Protein AF-A0A9E2CFW4-F1 (afdb_monomer_lite)

Secondary structure (DSSP, 8-state):
--HHHHHHHHHHHHHHHHHHHHHHHH--S-----HHHHHHHHHHTSHHHHHHTHHHHHHHHHHHHHHHHHHHHHHHHTT---S-HHHHHHHHHHHHHHHHHHHHHHHHHTT--SHHHHHHHHHHHHHHTHHHHHHHHHHHHHHHHH----HHHHHHHHHHHHHHHHHHHHHHHS----HHIIIIIIHHHHHHHHTTS----TT-GGGGS-THHHHHHHHHHHHHT-----

Sequence (230 aa):
MQVNKIIAIAIGLLLSAIFFGVFIHYHRTPINLSLFYLQEVCRYWSWGFITHNIQTFFLLLILLLSSAGIGCKLLKLFQINLDSPCDEFIFSIGLGLGFFSLATLLIGFMDMLSLFVFYPLIICSFLCSYAEIKYFLSSLFMAIKKTRLTTLGIIYGGCLSAIILMSIILAIGGPTILFDSLVYHLAIPDIYIKNHGIVNIPHLVFANYPLNTEMLFVLAMILGGIHLPN

pLDDT: mean 81.75, std 16.17, range [44.59, 98.31]

Foldseek 3Di:
DVVVLVVVVVVVVVVVVVVVVVVVVVCVPDPPPPVVVVVLVVVLVDPVVCVVCVLVVVVVVLLQLLQLLVLLVVCVVVVPDDPDLVVSSVSSSVNSLLVLLVVLQVQQAVLQLAPVVLVCVSVVSCVVRVVSSVVSVVVVVVCVVPDDQDPSNCVVVVVVVVVVVVVVSCVSRPDPPDPCCPQPLQVQLQVSNVSSHHDDDPVRPCSVPDCSSSSSSNSSCNSVVNHDDD

Radius of gyration: 20.43 Å; chains: 1; bounding box: 49×41×54 Å

Structure (mmCIF, N/CA/C/O backbone):
data_AF-A0A9E2CFW4-F1
#
_entry.id   AF-A0A9E2CFW4-F1
#
loop_
_atom_site.group_PDB
_atom_site.id
_atom_site.type_symbol
_atom_site.label_atom_id
_atom_site.label_alt_id
_atom_site.label_comp_id
_atom_site.label_asym_id
_atom_site.label_entity_id
_atom_site.label_seq_id
_atom_site.pdbx_PDB_ins_code
_atom_site.Cartn_x
_atom_site.Cartn_y
_atom_site.Cartn_z
_atom_site.occupancy
_atom_site.B_iso_or_equiv
_atom_site.auth_seq_id
_atom_site.auth_comp_id
_atom_site.auth_asym_id
_atom_site.auth_atom_id
_atom_site.pdbx_PDB_model_num
ATOM 1 N N . MET A 1 1 ? -20.212 -16.305 30.333 1.00 50.16 1 MET A N 1
ATOM 2 C CA . MET A 1 1 ? -19.355 -15.166 29.908 1.00 50.16 1 MET A CA 1
ATOM 3 C C . MET A 1 1 ? -17.848 -15.356 30.143 1.00 50.16 1 MET A C 1
ATOM 5 O O . MET A 1 1 ? -17.083 -14.751 29.405 1.00 50.16 1 MET A O 1
ATOM 9 N N . GLN A 1 2 ? -17.385 -16.143 31.129 1.00 48.00 2 GLN A N 1
ATOM 10 C CA . GLN A 1 2 ? -15.944 -16.412 31.340 1.00 48.00 2 GLN A CA 1
ATOM 11 C C . GLN A 1 2 ? -15.355 -17.458 30.373 1.00 48.00 2 GLN A C 1
ATOM 13 O O . GLN A 1 2 ? -14.230 -17.292 29.918 1.00 48.00 2 GLN A O 1
ATOM 18 N N . VAL A 1 3 ? -16.129 -18.481 29.994 1.00 46.66 3 VAL A N 1
ATOM 19 C CA . VAL A 1 3 ? -15.672 -19.575 29.112 1.00 46.66 3 VAL A CA 1
ATOM 20 C C . VAL A 1 3 ? -15.283 -19.069 27.715 1.00 46.66 3 VAL A C 1
ATOM 22 O O . VAL A 1 3 ? -14.194 -19.366 27.238 1.00 46.66 3 VAL A O 1
ATOM 25 N N . ASN A 1 4 ? -16.087 -18.184 27.113 1.00 51.19 4 ASN A N 1
ATOM 26 C CA . ASN A 1 4 ? -15.776 -17.589 25.802 1.00 51.19 4 ASN A CA 1
ATOM 27 C C . ASN A 1 4 ? -14.492 -16.740 25.818 1.00 51.19 4 ASN A C 1
ATOM 29 O O . ASN A 1 4 ? -13.826 -16.618 24.796 1.00 51.19 4 ASN A O 1
ATOM 33 N N . LYS A 1 5 ? -14.119 -16.174 26.976 1.00 45.09 5 LYS A N 1
ATOM 34 C CA . LYS A 1 5 ? -12.886 -15.387 27.126 1.00 45.09 5 LYS A CA 1
ATOM 35 C C . LYS A 1 5 ? -11.657 -16.289 27.147 1.00 45.09 5 LYS A C 1
ATOM 37 O O . LYS A 1 5 ? -10.686 -15.992 26.471 1.00 45.09 5 LYS A O 1
ATOM 42 N N . ILE A 1 6 ? -11.714 -17.405 27.871 1.00 56.94 6 ILE A N 1
ATOM 43 C CA . ILE A 1 6 ? -10.610 -18.375 27.932 1.00 56.94 6 ILE A CA 1
ATOM 44 C C . ILE A 1 6 ? -10.379 -19.004 26.554 1.00 56.94 6 ILE A C 1
ATOM 46 O O . ILE A 1 6 ? -9.239 -19.108 26.112 1.00 56.94 6 ILE A O 1
ATOM 50 N N . ILE A 1 7 ? -11.460 -19.337 25.843 1.00 55.59 7 ILE A N 1
ATOM 51 C CA . ILE A 1 7 ? -11.392 -19.889 24.485 1.00 55.59 7 ILE A CA 1
ATOM 52 C C . ILE A 1 7 ? -10.751 -18.885 23.520 1.00 55.59 7 ILE A C 1
ATOM 54 O O . ILE A 1 7 ? -9.851 -19.250 22.772 1.00 55.59 7 ILE A O 1
ATOM 58 N N . ALA A 1 8 ? -11.132 -17.606 23.576 1.00 47.16 8 ALA A N 1
ATOM 59 C CA . ALA A 1 8 ? -10.519 -16.580 22.736 1.00 47.16 8 ALA A CA 1
ATOM 60 C C . ALA A 1 8 ? -9.025 -16.358 23.052 1.00 47.16 8 ALA A C 1
ATOM 62 O O . ALA A 1 8 ? -8.238 -16.108 22.140 1.00 47.16 8 ALA A O 1
ATOM 63 N N . ILE A 1 9 ? -8.604 -16.446 24.325 1.00 51.97 9 ILE A N 1
ATOM 64 C CA . ILE A 1 9 ? -7.183 -16.325 24.724 1.00 51.97 9 ILE A CA 1
ATOM 65 C C . ILE A 1 9 ? -6.402 -17.512 24.169 1.00 51.97 9 ILE A C 1
ATOM 67 O O . ILE A 1 9 ? -5.348 -17.327 23.565 1.00 51.97 9 ILE A O 1
ATOM 71 N N . ALA A 1 10 ? -6.950 -18.715 24.330 1.00 57.28 10 ALA A N 1
ATOM 72 C CA . ALA A 1 10 ? -6.350 -19.932 23.815 1.00 57.28 10 ALA A CA 1
ATOM 73 C C . ALA A 1 10 ? -6.207 -19.883 22.287 1.00 57.28 10 ALA A C 1
ATOM 75 O O . ALA A 1 10 ? -5.143 -20.216 21.783 1.00 57.28 10 ALA A O 1
ATOM 76 N N . ILE A 1 11 ? -7.219 -19.395 21.558 1.00 61.03 11 ILE A N 1
ATOM 77 C CA . ILE A 1 11 ? -7.164 -19.246 20.095 1.00 61.03 11 ILE A CA 1
ATOM 78 C C . ILE A 1 11 ? -6.108 -18.214 19.682 1.00 61.03 11 ILE A C 1
ATOM 80 O O . ILE A 1 11 ? -5.320 -18.490 18.785 1.00 61.03 11 ILE A O 1
ATOM 84 N N . GLY A 1 12 ? -6.041 -17.052 20.340 1.00 48.19 12 GLY A N 1
ATOM 85 C CA . GLY A 1 12 ? -5.034 -16.031 20.025 1.00 48.19 12 GLY A CA 1
ATOM 86 C C . GLY A 1 12 ? -3.602 -16.517 20.269 1.00 48.19 12 GLY A C 1
ATOM 87 O O . GLY A 1 12 ? -2.734 -16.347 19.413 1.00 48.19 12 GLY A O 1
ATOM 88 N N . LEU A 1 13 ? -3.370 -17.192 21.399 1.00 54.91 13 LEU A N 1
ATOM 89 C CA . LEU A 1 13 ? -2.077 -17.805 21.709 1.00 54.91 13 LEU A CA 1
ATOM 90 C C . LEU A 1 13 ? -1.740 -18.928 20.725 1.00 54.91 13 LEU A C 1
ATOM 92 O O . LEU A 1 13 ? -0.618 -18.968 20.228 1.00 54.91 13 LEU A O 1
ATOM 96 N N . LEU A 1 14 ? -2.709 -19.776 20.378 1.00 58.09 14 LEU A N 1
ATOM 97 C CA . LEU A 1 14 ? -2.544 -20.840 19.390 1.00 58.09 14 LEU A CA 1
ATOM 98 C C . LEU A 1 14 ? -2.182 -20.269 18.014 1.00 58.09 14 LEU A C 1
ATOM 100 O O . LEU A 1 14 ? -1.226 -20.734 17.408 1.00 58.09 14 LEU A O 1
ATOM 104 N N . LEU A 1 15 ? -2.880 -19.235 17.539 1.00 52.47 15 LEU A N 1
ATOM 105 C CA . LEU A 1 15 ? -2.591 -18.592 16.254 1.00 52.47 15 LEU A CA 1
ATOM 106 C C . LEU A 1 15 ? -1.211 -17.927 16.250 1.00 52.47 15 LEU A C 1
ATOM 108 O O . LEU A 1 15 ? -0.483 -18.049 15.268 1.00 52.47 15 LEU A O 1
ATOM 112 N N . SER A 1 16 ? -0.813 -17.289 17.355 1.00 51.31 16 SER A N 1
ATOM 113 C CA . SER A 1 16 ? 0.530 -16.712 17.492 1.00 51.31 16 SER A CA 1
ATOM 114 C C . SER A 1 16 ? 1.629 -17.781 17.539 1.00 51.31 16 SER A C 1
ATOM 116 O O . SER A 1 16 ? 2.666 -17.623 16.900 1.00 51.31 16 SER A O 1
ATOM 118 N N . ALA A 1 17 ? 1.381 -18.908 18.214 1.00 56.88 17 ALA A N 1
ATOM 119 C CA . ALA A 1 17 ? 2.288 -20.048 18.267 1.00 56.88 17 ALA A CA 1
ATOM 120 C C . ALA A 1 17 ? 2.374 -20.778 16.919 1.00 56.88 17 ALA A C 1
ATOM 122 O O . ALA A 1 17 ? 3.454 -21.220 16.544 1.00 56.88 17 ALA A O 1
ATOM 123 N N . ILE A 1 18 ? 1.271 -20.864 16.167 1.00 57.75 18 ILE A N 1
ATOM 124 C CA . ILE A 1 18 ? 1.250 -21.389 14.797 1.00 57.75 18 ILE A CA 1
ATOM 125 C C . ILE A 1 18 ? 2.033 -20.457 13.878 1.00 57.75 18 ILE A C 1
ATOM 127 O O . ILE A 1 18 ? 2.889 -20.933 13.146 1.00 57.75 18 ILE A O 1
ATOM 131 N N . PHE A 1 19 ? 1.809 -19.143 13.942 1.00 57.16 19 PHE A N 1
ATOM 132 C CA . PHE A 1 19 ? 2.568 -18.173 13.152 1.00 57.16 19 PHE A CA 1
ATOM 133 C C . PHE A 1 19 ? 4.072 -18.270 13.445 1.00 57.16 19 PHE A C 1
ATOM 135 O O . PHE A 1 19 ? 4.880 -18.364 12.523 1.00 57.16 19 PHE A O 1
ATOM 142 N N . PHE A 1 20 ? 4.447 -18.345 14.724 1.00 54.53 20 PHE A N 1
ATOM 143 C CA . PHE A 1 20 ? 5.837 -18.514 15.147 1.00 54.53 20 PHE A CA 1
ATOM 144 C C . PHE A 1 20 ? 6.408 -19.884 14.747 1.00 54.53 20 PHE A C 1
ATOM 146 O O . PHE A 1 20 ? 7.540 -19.977 14.285 1.00 54.53 20 PHE A O 1
ATOM 153 N N . GLY A 1 21 ? 5.620 -20.954 14.849 1.00 59.09 21 GLY A N 1
ATOM 154 C CA . GLY A 1 21 ? 6.001 -22.301 14.428 1.00 59.09 21 GLY A CA 1
ATOM 155 C C . GLY A 1 21 ? 6.176 -22.425 12.914 1.00 59.09 21 GLY A C 1
ATOM 156 O O . GLY A 1 21 ? 7.118 -23.068 12.466 1.00 59.09 21 GLY A O 1
ATOM 157 N N . VAL A 1 22 ? 5.326 -21.768 12.123 1.00 55.09 22 VAL A N 1
ATOM 158 C CA . VAL A 1 22 ? 5.440 -21.674 10.659 1.00 55.09 22 VAL A CA 1
ATOM 159 C C . VAL A 1 22 ? 6.657 -20.834 10.276 1.00 55.09 22 VAL A C 1
ATOM 161 O O . VAL A 1 22 ? 7.414 -21.247 9.401 1.00 55.09 22 VAL A O 1
ATOM 164 N N . PHE A 1 23 ? 6.903 -19.721 10.974 1.00 56.91 23 PHE A N 1
ATOM 165 C CA . PHE A 1 23 ? 8.115 -18.915 10.815 1.00 56.91 23 PHE A CA 1
ATOM 166 C C . PHE A 1 23 ? 9.380 -19.761 11.039 1.00 56.91 23 PHE A C 1
ATOM 168 O O . PHE A 1 23 ? 10.259 -19.781 10.177 1.00 56.91 23 PHE A O 1
ATOM 175 N N . ILE A 1 24 ? 9.426 -20.538 12.129 1.00 56.84 24 ILE A N 1
ATOM 176 C CA . ILE A 1 24 ? 10.518 -21.478 12.434 1.00 56.84 24 ILE A CA 1
ATOM 177 C C . ILE A 1 24 ? 10.611 -22.599 11.389 1.00 56.84 24 ILE A C 1
ATOM 179 O O . ILE A 1 24 ? 11.705 -22.947 10.957 1.00 56.84 24 ILE A O 1
ATOM 183 N N . HIS A 1 25 ? 9.483 -23.173 10.966 1.00 54.62 25 HIS A N 1
ATOM 184 C CA . HIS A 1 25 ? 9.454 -24.288 10.019 1.00 54.62 25 HIS A CA 1
ATOM 185 C C . HIS A 1 25 ? 9.949 -23.890 8.625 1.00 54.62 25 HIS A C 1
ATOM 187 O O . HIS A 1 25 ? 10.667 -24.662 7.990 1.00 54.62 25 HIS A O 1
ATOM 193 N N . TYR A 1 26 ? 9.583 -22.696 8.149 1.00 51.22 26 TYR A N 1
ATOM 194 C CA . TYR A 1 26 ? 10.078 -22.157 6.880 1.00 51.22 26 TYR A CA 1
ATOM 195 C C . TYR A 1 26 ? 11.546 -21.738 6.972 1.00 51.22 26 TYR A C 1
ATOM 197 O O . TYR A 1 26 ? 12.296 -21.911 6.013 1.00 51.22 26 TYR A O 1
ATOM 205 N N . HIS A 1 27 ? 11.994 -21.288 8.144 1.00 54.25 27 HIS A N 1
ATOM 206 C CA . HIS A 1 27 ? 13.404 -21.060 8.435 1.00 54.25 27 HIS A CA 1
ATOM 207 C C . HIS A 1 27 ? 14.090 -22.370 8.846 1.00 54.25 27 HIS A C 1
ATOM 209 O O . HIS A 1 27 ? 14.666 -22.436 9.922 1.00 54.25 27 HIS A O 1
ATOM 215 N N . ARG A 1 28 ? 14.109 -23.404 7.981 1.00 49.56 28 ARG A N 1
ATOM 216 C CA . ARG A 1 28 ? 14.890 -24.659 8.172 1.00 49.56 28 ARG A CA 1
ATOM 217 C C . ARG A 1 28 ? 16.406 -24.457 8.359 1.00 49.56 28 ARG A C 1
ATOM 219 O O . ARG A 1 28 ? 17.160 -25.424 8.430 1.00 49.56 28 ARG A O 1
ATOM 226 N N . THR A 1 29 ? 16.883 -23.224 8.441 1.00 48.06 29 THR A N 1
ATOM 227 C CA . THR A 1 29 ? 18.115 -22.914 9.157 1.00 48.06 29 THR A CA 1
ATOM 228 C C . THR A 1 29 ? 17.950 -23.352 10.614 1.00 48.06 29 THR A C 1
ATOM 230 O O . THR A 1 29 ? 16.963 -22.958 11.233 1.00 48.06 29 THR A O 1
ATOM 233 N N . PRO A 1 30 ? 18.874 -24.116 11.228 1.00 44.59 30 PRO A N 1
ATOM 234 C CA . PRO A 1 30 ? 18.872 -24.183 12.685 1.00 44.59 30 PRO A CA 1
ATOM 235 C C . PRO A 1 30 ? 18.798 -22.738 13.176 1.00 44.59 30 PRO A C 1
ATOM 237 O O . PRO A 1 30 ? 19.520 -21.893 12.636 1.00 44.59 30 PRO A O 1
ATOM 240 N N . ILE A 1 31 ? 17.891 -22.433 14.112 1.00 48.56 31 ILE A N 1
ATOM 241 C CA . ILE A 1 31 ? 17.906 -21.147 14.807 1.00 48.56 31 ILE A CA 1
ATOM 242 C C . ILE A 1 31 ? 19.226 -21.143 15.565 1.00 48.56 31 ILE A C 1
ATOM 244 O O . ILE A 1 31 ? 19.320 -21.507 16.735 1.00 48.56 31 ILE A O 1
ATOM 248 N N . ASN A 1 32 ? 20.287 -20.796 14.857 1.00 44.88 32 ASN A N 1
ATOM 249 C CA . ASN A 1 32 ? 21.516 -20.391 15.448 1.00 44.88 32 ASN A CA 1
ATOM 250 C C . ASN A 1 32 ? 21.117 -19.032 16.007 1.00 44.88 32 ASN A C 1
ATOM 252 O O . ASN A 1 32 ? 21.157 -18.022 15.307 1.00 44.88 32 ASN A O 1
ATOM 256 N N . LEU A 1 33 ? 20.687 -19.024 17.272 1.00 51.22 33 LEU A N 1
ATOM 257 C CA . LEU A 1 33 ? 20.705 -17.862 18.165 1.00 51.22 33 LEU A CA 1
ATOM 258 C C . LEU A 1 33 ? 22.163 -17.408 18.362 1.00 51.22 33 LEU A C 1
ATOM 260 O O . LEU A 1 33 ? 22.618 -17.114 19.463 1.00 51.22 33 LEU A O 1
ATOM 264 N N . SER A 1 34 ? 22.939 -17.411 17.282 1.00 56.38 34 SER A N 1
ATOM 265 C CA . SER A 1 34 ? 24.256 -16.852 17.226 1.00 56.38 34 SER A CA 1
ATOM 266 C C . SER A 1 34 ? 24.096 -15.364 17.496 1.00 56.38 34 SER A C 1
ATOM 268 O O . SER A 1 34 ? 23.108 -14.727 17.115 1.00 56.38 34 SER A O 1
ATOM 270 N N . LEU A 1 35 ? 25.102 -14.799 18.154 1.00 55.47 35 LEU A N 1
ATOM 271 C CA . LEU A 1 35 ? 25.222 -13.358 18.356 1.00 55.47 35 LEU A CA 1
ATOM 272 C C . LEU A 1 35 ? 24.970 -12.566 17.064 1.00 55.47 35 LEU A C 1
ATOM 274 O O . LEU A 1 35 ? 24.438 -11.468 17.132 1.00 55.47 35 LEU A O 1
ATOM 278 N N . PHE A 1 36 ? 25.272 -13.153 15.903 1.00 53.41 36 PHE A N 1
ATOM 279 C CA . PHE A 1 36 ? 25.004 -12.587 14.587 1.00 53.41 36 PHE A CA 1
ATOM 280 C C . PHE A 1 36 ? 23.508 -12.346 14.317 1.00 53.41 36 PHE A C 1
ATOM 282 O O . PHE A 1 36 ? 23.135 -11.240 13.949 1.00 53.41 36 PHE A O 1
ATOM 289 N N . TYR A 1 37 ? 22.625 -13.323 14.558 1.00 57.62 37 TYR A N 1
ATOM 290 C CA . TYR A 1 37 ? 21.186 -13.135 14.316 1.00 57.62 37 TYR A CA 1
ATOM 291 C C . TYR A 1 37 ? 20.580 -12.112 15.290 1.00 57.62 37 TYR A C 1
ATOM 293 O O . TYR A 1 37 ? 19.759 -11.286 14.902 1.00 57.62 37 TYR A O 1
ATOM 301 N N . LEU A 1 38 ? 21.038 -12.106 16.548 1.00 57.03 38 LEU A N 1
ATOM 302 C CA . LEU A 1 38 ? 20.649 -11.085 17.528 1.00 57.03 38 LEU A CA 1
ATOM 303 C C . LEU A 1 38 ? 21.160 -9.689 17.143 1.00 57.03 38 LEU A C 1
ATOM 305 O O . LEU A 1 38 ? 20.430 -8.716 17.309 1.00 57.03 38 LEU A O 1
ATOM 309 N N . GLN A 1 39 ? 22.373 -9.577 16.597 1.00 60.56 39 GLN A N 1
ATOM 310 C CA . GLN A 1 39 ? 22.914 -8.319 16.075 1.00 60.56 39 GLN A CA 1
ATOM 311 C C . GLN A 1 39 ? 22.114 -7.810 14.872 1.00 60.56 39 GLN A C 1
ATOM 313 O O . GLN A 1 39 ? 21.799 -6.624 14.828 1.00 60.56 39 GLN A O 1
ATOM 318 N N . GLU A 1 40 ? 21.724 -8.688 13.948 1.00 62.19 40 GLU A N 1
ATOM 319 C CA . GLU A 1 40 ? 20.871 -8.344 12.803 1.00 62.19 40 GLU A CA 1
ATOM 320 C C . GLU A 1 40 ? 19.479 -7.883 13.252 1.00 62.19 40 GLU A C 1
ATOM 322 O O . GLU A 1 40 ? 18.993 -6.852 12.786 1.00 62.19 40 GLU A O 1
ATOM 327 N N . VAL A 1 41 ? 18.866 -8.576 14.221 1.00 59.94 41 VAL A N 1
ATOM 328 C CA . VAL A 1 41 ? 17.603 -8.135 14.831 1.00 59.94 41 VAL A CA 1
ATOM 329 C C . VAL A 1 41 ? 17.784 -6.760 15.472 1.00 59.94 41 VAL A C 1
ATOM 331 O O . VAL A 1 41 ? 17.063 -5.836 15.113 1.00 59.94 41 VAL A O 1
ATOM 334 N N . CYS A 1 42 ? 18.780 -6.570 16.343 1.00 59.25 42 CYS A N 1
ATOM 335 C CA . CYS A 1 42 ? 19.069 -5.277 16.976 1.00 59.25 42 CYS A CA 1
ATOM 336 C C . CYS A 1 42 ? 19.364 -4.160 15.960 1.00 59.25 42 CYS A C 1
ATOM 338 O O . CYS A 1 42 ? 19.032 -3.001 16.215 1.00 59.25 42 CYS A O 1
ATOM 340 N N . ARG A 1 43 ? 19.938 -4.489 14.796 1.00 64.25 43 ARG A N 1
ATOM 341 C CA . ARG A 1 43 ? 20.179 -3.538 13.705 1.00 64.25 43 ARG A CA 1
ATOM 342 C C . ARG A 1 43 ? 18.870 -2.977 13.149 1.00 64.25 43 ARG A C 1
ATOM 344 O O . ARG A 1 43 ? 18.809 -1.770 12.927 1.00 64.25 43 ARG A O 1
ATOM 351 N N . TYR A 1 44 ? 17.818 -3.788 13.005 1.00 63.28 44 TYR A N 1
ATOM 352 C CA . TYR A 1 44 ? 16.491 -3.314 12.573 1.00 63.28 44 TYR A CA 1
ATOM 353 C C . TYR A 1 44 ? 15.816 -2.375 13.584 1.00 63.28 44 TYR A C 1
ATOM 355 O O . TYR A 1 44 ? 14.990 -1.552 13.206 1.00 63.28 44 TYR A O 1
ATOM 363 N N . TRP A 1 45 ? 16.200 -2.446 14.860 1.00 61.22 45 TRP A N 1
ATOM 364 C CA . TRP A 1 45 ? 15.723 -1.540 15.915 1.00 61.22 45 TRP A CA 1
ATOM 365 C C . TRP A 1 45 ? 16.681 -0.371 16.184 1.00 61.22 45 TRP A C 1
ATOM 367 O O . TRP A 1 45 ? 16.454 0.425 17.097 1.00 61.22 45 TRP A O 1
ATOM 377 N N . SER A 1 46 ? 17.765 -0.253 15.413 1.00 66.00 46 SER A N 1
ATOM 378 C CA . SER A 1 46 ? 18.738 0.821 15.589 1.00 66.00 46 SER A CA 1
ATOM 379 C C . SER A 1 46 ? 18.200 2.156 15.070 1.00 66.00 46 SER A C 1
ATOM 381 O O . SER A 1 46 ? 17.488 2.222 14.067 1.00 66.00 46 SER A O 1
ATOM 383 N N . TRP A 1 47 ? 18.611 3.254 15.708 1.00 61.31 47 TRP A N 1
ATOM 384 C CA . TRP A 1 47 ? 18.313 4.607 15.226 1.00 61.31 47 TRP A CA 1
ATOM 385 C C . TRP A 1 47 ? 18.764 4.823 13.776 1.00 61.31 47 TRP A C 1
ATOM 387 O O . TRP A 1 47 ? 18.076 5.509 13.026 1.00 61.31 47 TRP A O 1
ATOM 397 N N . GLY A 1 48 ? 19.869 4.189 13.364 1.00 66.88 48 GLY A N 1
ATOM 398 C CA . GLY A 1 48 ? 20.369 4.238 11.989 1.00 66.88 48 GLY A CA 1
ATOM 399 C C . GLY A 1 48 ? 19.427 3.593 10.968 1.00 66.88 48 GLY A C 1
ATOM 400 O O . GLY A 1 48 ? 19.311 4.088 9.854 1.00 66.88 48 GLY A O 1
ATOM 401 N N . PHE A 1 49 ? 18.704 2.535 11.343 1.00 70.75 49 PHE A N 1
ATOM 402 C CA . PHE A 1 49 ? 17.717 1.907 10.464 1.00 70.75 49 PHE A CA 1
ATOM 403 C C . PHE A 1 49 ? 16.500 2.809 10.231 1.00 70.75 49 PHE A C 1
ATOM 405 O O . PHE A 1 49 ? 16.045 2.962 9.097 1.00 70.75 49 PHE A O 1
ATOM 412 N N . ILE A 1 50 ? 15.992 3.437 11.294 1.00 69.19 50 ILE A N 1
ATOM 413 C CA . ILE A 1 50 ? 14.825 4.325 11.214 1.00 69.19 50 ILE A CA 1
ATOM 414 C C . ILE A 1 50 ? 15.149 5.565 10.379 1.00 69.19 50 ILE A C 1
ATOM 416 O O . ILE A 1 50 ? 14.363 5.935 9.511 1.00 69.19 50 ILE A O 1
ATOM 420 N N . THR A 1 51 ? 16.304 6.198 10.607 1.00 73.06 51 THR A N 1
ATOM 421 C CA . THR A 1 51 ? 16.706 7.386 9.839 1.00 73.06 51 THR A CA 1
ATOM 422 C C . THR A 1 51 ? 16.964 7.056 8.374 1.00 73.06 51 THR A C 1
ATOM 424 O O . THR A 1 51 ? 16.585 7.845 7.512 1.00 73.06 51 THR A O 1
ATOM 427 N N . HIS A 1 52 ? 17.533 5.884 8.079 1.00 76.81 52 HIS A N 1
ATOM 428 C CA . HIS A 1 52 ? 17.745 5.433 6.705 1.00 76.81 52 HIS A CA 1
ATOM 429 C C . HIS A 1 52 ? 16.425 5.200 5.953 1.00 76.81 52 HIS A C 1
ATOM 431 O O . HIS A 1 52 ? 16.318 5.542 4.781 1.00 76.81 52 HIS A O 1
ATOM 437 N N . ASN A 1 53 ? 15.396 4.689 6.638 1.00 81.62 53 ASN A N 1
ATOM 438 C CA . ASN A 1 53 ? 14.107 4.338 6.032 1.00 81.62 53 ASN A CA 1
ATOM 439 C C . ASN A 1 53 ? 13.006 5.393 6.235 1.00 81.62 53 ASN A C 1
ATOM 441 O O . ASN A 1 53 ? 11.840 5.141 5.923 1.00 81.62 53 ASN A O 1
ATOM 445 N N . ILE A 1 54 ? 13.333 6.579 6.760 1.00 85.25 54 ILE A N 1
ATOM 446 C CA . ILE A 1 54 ? 12.332 7.591 7.134 1.00 85.25 54 ILE A CA 1
ATOM 447 C C . ILE A 1 54 ? 11.475 8.048 5.948 1.00 85.25 54 ILE A C 1
ATOM 449 O O . ILE A 1 54 ? 10.278 8.290 6.101 1.00 85.25 54 ILE A O 1
ATOM 453 N N . GLN A 1 55 ? 12.069 8.109 4.754 1.00 86.44 55 GLN A N 1
ATOM 454 C CA . GLN A 1 55 ? 11.363 8.440 3.518 1.00 86.44 55 GLN A CA 1
ATOM 455 C C . GLN A 1 55 ? 10.329 7.365 3.171 1.00 86.44 55 GLN A C 1
ATOM 457 O O . GLN A 1 55 ? 9.176 7.692 2.903 1.00 86.44 55 GLN A O 1
ATOM 462 N N . THR A 1 56 ? 10.704 6.088 3.269 1.00 86.69 56 THR A N 1
ATOM 463 C CA . THR A 1 56 ? 9.810 4.945 3.047 1.00 86.69 56 THR A CA 1
ATOM 464 C C . THR A 1 56 ? 8.640 4.954 4.025 1.00 86.69 56 THR A C 1
ATOM 466 O O . THR A 1 56 ? 7.493 4.795 3.610 1.00 86.69 56 THR A O 1
ATOM 469 N N . PHE A 1 57 ? 8.895 5.217 5.312 1.00 86.31 57 PHE A N 1
ATOM 470 C CA . PHE A 1 57 ? 7.830 5.360 6.311 1.00 86.31 57 PHE A CA 1
ATOM 471 C C . PHE A 1 57 ? 6.863 6.492 5.963 1.00 86.31 57 PHE A C 1
ATOM 473 O O . PHE A 1 57 ? 5.646 6.331 6.074 1.00 86.31 57 PHE A O 1
ATOM 480 N N . PHE A 1 58 ? 7.396 7.633 5.532 1.00 90.12 58 PHE A N 1
ATOM 481 C CA . PHE A 1 58 ? 6.590 8.787 5.164 1.00 90.12 58 PHE A CA 1
ATOM 482 C C . PHE A 1 58 ? 5.732 8.517 3.919 1.00 90.12 58 PHE A C 1
ATOM 484 O O . PHE A 1 58 ? 4.535 8.809 3.927 1.00 90.12 58 PHE A O 1
ATOM 491 N N . LEU A 1 59 ? 6.305 7.896 2.885 1.00 91.00 59 LEU A N 1
ATOM 492 C CA . LEU A 1 59 ? 5.586 7.499 1.672 1.00 91.00 59 LEU A CA 1
ATOM 493 C C . LEU A 1 59 ? 4.495 6.466 1.969 1.00 91.00 59 LEU A C 1
ATOM 495 O O . LEU A 1 59 ? 3.364 6.632 1.513 1.00 91.00 59 LEU A O 1
ATOM 499 N N . LEU A 1 60 ? 4.802 5.447 2.779 1.00 90.56 60 LEU A N 1
ATOM 500 C CA . LEU A 1 60 ? 3.826 4.447 3.212 1.00 90.56 60 LEU A CA 1
ATOM 501 C C . LEU A 1 60 ? 2.659 5.106 3.954 1.00 90.56 60 LEU A C 1
ATOM 503 O O . LEU A 1 60 ? 1.498 4.813 3.669 1.00 90.56 60 LEU A O 1
ATOM 507 N N . LEU A 1 61 ? 2.953 6.027 4.875 1.00 92.06 61 LEU A N 1
ATOM 508 C CA . LEU A 1 61 ? 1.925 6.749 5.616 1.00 92.06 61 LEU A CA 1
ATOM 509 C C . LEU A 1 61 ? 1.031 7.572 4.679 1.00 92.06 61 LEU A C 1
ATOM 511 O O . LEU A 1 61 ? -0.193 7.493 4.784 1.00 92.06 61 LEU A O 1
ATOM 515 N N . ILE A 1 62 ? 1.615 8.326 3.745 1.00 94.19 62 ILE A N 1
ATOM 516 C CA . ILE A 1 62 ? 0.845 9.108 2.767 1.00 94.19 62 ILE A CA 1
ATOM 517 C C . ILE A 1 62 ? -0.018 8.195 1.895 1.00 94.19 62 ILE A C 1
ATOM 519 O O . ILE A 1 62 ? -1.189 8.511 1.671 1.00 94.19 62 ILE A O 1
ATOM 523 N N . LEU A 1 63 ? 0.520 7.070 1.422 1.00 95.06 63 LEU A N 1
ATOM 524 C CA . LEU A 1 63 ? -0.218 6.120 0.594 1.00 95.06 63 LEU A CA 1
ATOM 525 C C . LEU A 1 63 ? -1.407 5.522 1.355 1.00 95.06 63 LEU A C 1
ATOM 527 O O . LEU A 1 63 ? -2.513 5.481 0.817 1.00 95.06 63 LEU A O 1
ATOM 531 N N . LEU A 1 64 ? -1.216 5.114 2.613 1.00 94.44 64 LEU A N 1
ATOM 532 C CA . LEU A 1 64 ? -2.290 4.564 3.445 1.00 94.44 64 LEU A CA 1
ATOM 533 C C . LEU A 1 64 ? -3.367 5.608 3.760 1.00 94.44 64 LEU A C 1
ATOM 535 O O . LEU A 1 64 ? -4.555 5.299 3.671 1.00 94.44 64 LEU A O 1
ATOM 539 N N . LEU A 1 65 ? -2.978 6.849 4.071 1.00 95.38 65 LEU A N 1
ATOM 540 C CA . LEU A 1 65 ? -3.933 7.938 4.301 1.00 95.38 65 LEU A CA 1
ATOM 541 C C . LEU A 1 65 ? -4.710 8.279 3.025 1.00 95.38 65 LEU A C 1
ATOM 543 O O . LEU A 1 65 ? -5.931 8.408 3.070 1.00 95.38 65 LEU A O 1
ATOM 547 N N . SER A 1 66 ? -4.026 8.361 1.883 1.00 96.25 66 SER A N 1
ATOM 548 C CA . SER A 1 66 ? -4.667 8.588 0.581 1.00 96.25 66 SER A CA 1
ATOM 549 C C . SER A 1 66 ? -5.617 7.444 0.228 1.00 96.25 66 SER A C 1
ATOM 551 O O . SER A 1 66 ? -6.722 7.688 -0.246 1.00 96.25 66 SER A O 1
ATOM 553 N N . SER A 1 67 ? -5.231 6.200 0.526 1.00 97.12 67 SER A N 1
ATOM 554 C CA . SER A 1 67 ? -6.075 5.019 0.317 1.00 97.12 67 SER A CA 1
ATOM 555 C C . SER A 1 67 ? -7.330 5.083 1.187 1.00 97.12 67 SER A C 1
ATOM 557 O O . SER A 1 67 ? -8.435 4.960 0.669 1.00 97.12 67 SER A O 1
ATOM 559 N N . ALA A 1 68 ? -7.193 5.368 2.485 1.00 96.31 68 ALA A N 1
ATOM 560 C CA . ALA A 1 68 ? -8.340 5.545 3.374 1.00 96.31 68 ALA A CA 1
ATOM 561 C C . ALA A 1 68 ? -9.264 6.682 2.898 1.00 96.31 68 ALA A C 1
ATOM 563 O O . ALA A 1 68 ? -10.484 6.535 2.871 1.00 96.31 68 ALA A O 1
ATOM 564 N N . GLY A 1 69 ? -8.697 7.812 2.477 1.00 96.56 69 GLY A N 1
ATOM 565 C CA . GLY A 1 69 ? -9.473 8.952 2.003 1.00 96.56 69 GLY A CA 1
ATOM 566 C C . GLY A 1 69 ? -10.247 8.664 0.711 1.00 96.56 69 GLY A C 1
ATOM 567 O O . GLY A 1 69 ? -11.456 8.899 0.651 1.00 96.56 69 GLY A O 1
ATOM 568 N N . ILE A 1 70 ? -9.577 8.124 -0.312 1.00 97.69 70 ILE A N 1
ATOM 569 C CA . ILE A 1 70 ? -10.213 7.739 -1.581 1.00 97.69 70 ILE A CA 1
ATOM 570 C C . ILE A 1 70 ? -11.241 6.628 -1.363 1.00 97.69 70 ILE A C 1
ATOM 572 O O . ILE A 1 70 ? -12.352 6.715 -1.882 1.00 97.69 70 ILE A O 1
ATOM 576 N N . GLY A 1 71 ? -10.923 5.622 -0.552 1.00 97.31 71 GLY A N 1
ATOM 577 C CA . GLY A 1 71 ? -11.853 4.547 -0.231 1.00 97.31 71 GLY A CA 1
ATOM 578 C C . GLY A 1 71 ? -13.129 5.032 0.447 1.00 97.31 71 GLY A C 1
ATOM 579 O O . GLY A 1 71 ? -14.210 4.593 0.071 1.00 97.31 71 GLY A O 1
ATOM 580 N N . CYS A 1 72 ? -13.042 6.003 1.358 1.00 95.56 72 CYS A N 1
ATOM 581 C CA . CYS A 1 72 ? -14.228 6.609 1.969 1.00 95.56 72 CYS A CA 1
ATOM 582 C C . CYS A 1 72 ? -15.085 7.351 0.940 1.00 95.56 72 CYS A C 1
ATOM 584 O O . CYS A 1 72 ? -16.313 7.250 0.958 1.00 95.56 72 CYS A O 1
ATOM 586 N N . LYS A 1 73 ? -14.459 8.047 -0.017 1.00 95.75 73 LYS A N 1
ATOM 587 C CA . LYS A 1 73 ? -15.197 8.635 -1.143 1.00 95.75 73 LYS A CA 1
ATOM 588 C C . LYS A 1 73 ? -15.883 7.576 -1.994 1.00 95.75 73 LYS A C 1
ATOM 590 O O . LYS A 1 73 ? -17.021 7.795 -2.396 1.00 95.75 73 LYS A O 1
ATOM 595 N N . LEU A 1 74 ? -15.231 6.441 -2.239 1.00 96.69 74 LEU A N 1
ATOM 596 C CA . LEU A 1 74 ? -15.827 5.323 -2.971 1.00 96.69 74 LEU A CA 1
ATOM 597 C C . LEU A 1 74 ? -16.996 4.700 -2.198 1.00 96.69 74 LEU A C 1
ATOM 599 O O . LEU A 1 74 ? -18.049 4.489 -2.789 1.00 96.69 74 LEU A O 1
ATOM 603 N N . LEU A 1 75 ? -16.873 4.485 -0.884 1.00 96.31 75 LEU A N 1
ATOM 604 C CA . LEU A 1 75 ? -17.986 4.016 -0.047 1.00 96.31 75 LEU A CA 1
ATOM 605 C C . LEU A 1 75 ? -19.191 4.958 -0.143 1.00 96.31 75 LEU A C 1
ATOM 607 O O . LEU A 1 75 ? -20.308 4.503 -0.386 1.00 96.31 75 LEU A O 1
ATOM 611 N N . LYS A 1 76 ? -18.958 6.272 -0.039 1.00 94.06 76 LYS A N 1
ATOM 612 C CA . LYS A 1 76 ? -20.003 7.297 -0.198 1.00 94.06 76 LYS A CA 1
ATOM 613 C C . LYS A 1 76 ? -20.600 7.302 -1.605 1.00 94.06 76 LYS A C 1
ATOM 615 O O . LYS A 1 76 ? -21.815 7.411 -1.742 1.00 94.06 76 LYS A O 1
ATOM 620 N N . LEU A 1 77 ? -19.767 7.162 -2.637 1.00 96.12 77 LEU A N 1
ATOM 621 C CA . LEU A 1 77 ? -20.196 7.097 -4.036 1.00 96.12 77 LEU A CA 1
ATOM 622 C C . LEU A 1 77 ? -21.112 5.892 -4.288 1.00 96.12 77 LEU A C 1
ATOM 624 O O . LEU A 1 77 ? -22.130 6.034 -4.960 1.00 96.12 77 LEU A O 1
ATOM 628 N N . PHE A 1 78 ? -20.782 4.735 -3.713 1.00 95.94 78 PHE A N 1
ATOM 629 C CA . PHE A 1 78 ? -21.586 3.513 -3.805 1.00 95.94 78 PHE A CA 1
ATOM 630 C C . PHE A 1 78 ? -22.702 3.422 -2.754 1.00 95.94 78 PHE A C 1
ATOM 632 O O . PHE A 1 78 ? -23.400 2.413 -2.705 1.00 95.94 78 PHE A O 1
ATOM 639 N N . GLN A 1 79 ? -22.886 4.460 -1.930 1.00 95.00 79 GLN A N 1
ATOM 640 C CA . GLN A 1 79 ? -23.895 4.519 -0.864 1.00 95.00 79 GLN A CA 1
ATOM 641 C C . GLN A 1 79 ? -23.805 3.342 0.126 1.00 95.00 79 GLN A C 1
ATOM 643 O O . GLN A 1 79 ? -24.810 2.894 0.682 1.00 95.00 79 GLN A O 1
ATOM 648 N N . ILE A 1 80 ? -22.589 2.841 0.357 1.00 94.50 80 ILE A N 1
ATOM 649 C CA . ILE A 1 80 ? -22.321 1.766 1.311 1.00 94.50 80 ILE A CA 1
ATOM 650 C C . ILE A 1 80 ? -22.192 2.394 2.697 1.00 94.50 80 ILE A C 1
ATOM 652 O O . ILE A 1 80 ? -21.198 3.052 3.004 1.00 94.50 80 ILE A O 1
ATOM 656 N N . ASN A 1 81 ? -23.204 2.178 3.532 1.00 91.56 81 ASN A N 1
ATOM 657 C CA . ASN A 1 81 ? -23.211 2.636 4.915 1.00 91.56 81 ASN A CA 1
ATOM 658 C C . ASN A 1 81 ? -22.705 1.517 5.825 1.00 91.56 81 ASN A C 1
ATOM 660 O O . ASN A 1 81 ? -23.200 0.392 5.764 1.00 91.56 81 ASN A O 1
ATOM 664 N N . LEU A 1 82 ? -21.7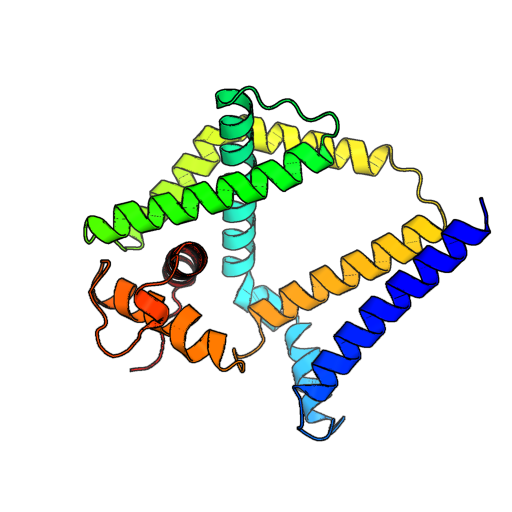21 1.837 6.659 1.00 91.56 82 LEU A N 1
ATOM 665 C CA . LEU A 1 82 ? -21.156 0.929 7.651 1.00 91.56 82 LEU A CA 1
ATOM 666 C C . LEU A 1 82 ? -21.454 1.477 9.046 1.00 91.56 82 LEU A C 1
ATOM 668 O O . LEU A 1 82 ? -21.362 2.681 9.281 1.00 91.56 82 LEU A O 1
ATOM 672 N N . ASP A 1 83 ? -21.801 0.589 9.974 1.00 86.38 83 ASP A N 1
ATOM 673 C CA . ASP A 1 83 ? -22.272 0.980 11.310 1.00 86.38 83 ASP A CA 1
ATOM 674 C C . ASP A 1 83 ? -21.134 1.423 12.247 1.00 86.38 83 ASP A C 1
ATOM 676 O O . ASP A 1 83 ? -21.359 2.088 13.262 1.00 86.38 83 ASP A O 1
ATOM 680 N N . SER A 1 84 ? -19.897 1.041 11.925 1.00 86.62 84 SER A N 1
ATOM 681 C CA . SER A 1 84 ? -18.716 1.238 12.762 1.00 86.62 84 SER A CA 1
ATOM 682 C C . SER A 1 84 ? -17.655 2.066 12.030 1.00 86.62 84 SER A C 1
ATOM 684 O O . SER A 1 84 ? -17.240 1.677 10.937 1.00 86.62 84 SER A O 1
ATOM 686 N N . PRO A 1 85 ? -17.112 3.137 12.649 1.00 85.62 85 PRO A N 1
ATOM 687 C CA . PRO A 1 85 ? -15.997 3.897 12.076 1.00 85.62 85 PRO A CA 1
ATOM 688 C C . PRO A 1 85 ? -14.742 3.048 11.827 1.00 85.62 85 PRO A C 1
ATOM 690 O O . PRO A 1 85 ? -13.944 3.363 10.948 1.00 85.62 85 PRO A O 1
ATOM 693 N N . CYS A 1 86 ? -14.550 1.972 12.602 1.00 83.88 86 CYS A N 1
ATOM 694 C CA . CYS A 1 86 ? -13.446 1.037 12.387 1.00 83.88 86 CYS A CA 1
ATOM 695 C C . CYS A 1 86 ? -13.653 0.211 11.115 1.00 83.88 86 CYS A C 1
ATOM 697 O O . CYS A 1 86 ? -12.705 0.026 10.355 1.00 83.88 86 CYS A O 1
ATOM 699 N N . ASP A 1 87 ? -14.881 -0.251 10.871 1.00 88.88 87 ASP A N 1
ATOM 700 C CA . ASP A 1 87 ? -15.207 -1.008 9.663 1.00 88.88 87 ASP A CA 1
ATOM 701 C C . ASP A 1 87 ? -15.083 -0.084 8.453 1.00 88.88 87 ASP A C 1
ATOM 703 O O . ASP A 1 87 ? -14.407 -0.427 7.486 1.00 88.88 87 ASP A O 1
ATOM 707 N N . GLU A 1 88 ? -15.621 1.136 8.550 1.00 92.19 88 GLU A N 1
ATOM 708 C CA . GLU A 1 88 ? -15.463 2.161 7.517 1.00 92.19 88 GLU A CA 1
ATOM 709 C C . GLU A 1 88 ? -13.991 2.399 7.178 1.00 92.19 88 GLU A C 1
ATOM 711 O O . GLU A 1 88 ? -13.634 2.420 6.002 1.00 92.19 88 GLU A O 1
ATOM 716 N N . PHE A 1 89 ? -13.119 2.503 8.181 1.00 90.88 89 PHE A N 1
ATOM 717 C CA . PHE A 1 89 ? -11.687 2.684 7.966 1.00 90.88 89 PHE A CA 1
ATOM 718 C C . PHE A 1 89 ? -11.030 1.483 7.265 1.00 90.88 89 PHE A C 1
ATOM 720 O O . PHE A 1 89 ? -10.301 1.672 6.289 1.00 90.88 89 PHE A O 1
ATOM 727 N N . ILE A 1 90 ? -11.302 0.253 7.719 1.00 91.31 90 ILE A N 1
ATOM 728 C CA . ILE A 1 90 ? -10.725 -0.974 7.141 1.00 91.31 90 ILE A CA 1
ATOM 729 C C . ILE A 1 90 ? -11.176 -1.150 5.686 1.00 91.31 90 ILE A C 1
ATOM 731 O O . ILE A 1 90 ? -10.341 -1.353 4.799 1.00 91.31 90 ILE A O 1
ATOM 735 N N . PHE A 1 91 ? -12.480 -1.024 5.422 1.00 95.06 91 PHE A N 1
ATOM 736 C CA . PHE A 1 91 ? -13.025 -1.125 4.068 1.00 95.06 91 PHE A CA 1
ATOM 737 C C . PHE A 1 91 ? -12.532 0.012 3.171 1.00 95.06 91 PHE A C 1
ATOM 739 O O . PHE A 1 91 ? -12.217 -0.228 2.005 1.00 95.06 91 PHE A O 1
ATOM 746 N N . SER A 1 92 ? -12.390 1.226 3.709 1.00 96.88 92 SER A N 1
ATOM 747 C CA . SER A 1 92 ? -11.837 2.355 2.961 1.00 96.88 92 SER A CA 1
ATOM 748 C C . SER A 1 92 ? -10.389 2.107 2.545 1.00 96.88 92 SER A C 1
ATOM 750 O O . SER A 1 92 ? -10.057 2.297 1.379 1.00 96.88 92 SER A O 1
ATOM 752 N N . ILE A 1 93 ? -9.520 1.632 3.442 1.00 95.94 93 ILE A N 1
ATOM 753 C CA . ILE A 1 93 ? -8.137 1.299 3.061 1.00 95.94 93 ILE A CA 1
ATOM 754 C C . ILE A 1 93 ? -8.127 0.246 1.952 1.00 95.94 93 ILE A C 1
ATOM 756 O O . ILE A 1 93 ? -7.436 0.436 0.952 1.00 95.94 93 ILE A O 1
ATOM 760 N N . GLY A 1 94 ? -8.912 -0.826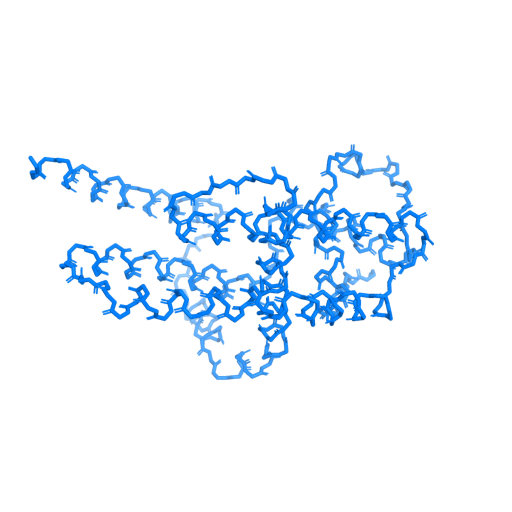 2.095 1.00 96.25 94 GLY A N 1
ATOM 761 C CA . GLY A 1 94 ? -8.993 -1.885 1.087 1.00 96.25 94 GLY A CA 1
ATOM 762 C C . GLY A 1 94 ? -9.442 -1.370 -0.284 1.00 96.25 94 GLY A C 1
ATOM 763 O O . GLY A 1 94 ? -8.791 -1.646 -1.291 1.00 96.25 94 GLY A O 1
ATOM 764 N N . LEU A 1 95 ? -10.508 -0.564 -0.327 1.00 97.44 95 LEU A N 1
ATOM 765 C CA . LEU A 1 95 ? -11.007 0.039 -1.567 1.00 97.44 95 LEU A CA 1
ATOM 766 C C . LEU A 1 95 ? -10.021 1.041 -2.171 1.00 97.44 95 LEU A C 1
ATOM 768 O O . LEU A 1 95 ? -9.856 1.071 -3.387 1.00 97.44 95 LEU A O 1
ATOM 772 N N . GLY A 1 96 ? -9.347 1.839 -1.345 1.00 97.88 96 GLY A N 1
ATOM 773 C CA . GLY A 1 96 ? -8.326 2.776 -1.802 1.00 97.88 96 GLY A CA 1
ATOM 774 C C . GLY A 1 96 ? -7.107 2.080 -2.397 1.00 97.88 96 GLY A C 1
ATOM 775 O O . GLY A 1 96 ? -6.640 2.471 -3.463 1.00 97.88 96 GLY A O 1
ATOM 776 N N . LEU A 1 97 ? -6.627 1.007 -1.764 1.00 97.88 97 LEU A N 1
ATOM 777 C CA . LEU A 1 97 ? -5.564 0.172 -2.326 1.00 97.88 97 LEU A CA 1
ATOM 778 C C . LEU A 1 97 ? -6.019 -0.486 -3.636 1.00 97.88 97 LEU A C 1
ATOM 780 O O . LEU A 1 97 ? -5.272 -0.486 -4.610 1.00 97.88 97 LEU A O 1
ATOM 784 N N . GLY A 1 98 ? -7.265 -0.962 -3.708 1.00 97.88 98 GLY A N 1
ATOM 785 C CA . GLY A 1 98 ? -7.860 -1.445 -4.957 1.00 97.88 98 GLY A CA 1
ATOM 786 C C . GLY A 1 98 ? -7.897 -0.371 -6.052 1.00 97.88 98 GLY A C 1
ATOM 787 O O . GLY A 1 98 ? -7.548 -0.646 -7.198 1.00 97.88 98 GLY A O 1
ATOM 788 N N . PHE A 1 99 ? -8.242 0.869 -5.700 1.00 97.88 99 PHE A N 1
ATOM 789 C CA . PHE A 1 99 ? -8.193 2.006 -6.619 1.00 97.88 99 PHE A CA 1
ATOM 790 C C . PHE A 1 99 ? -6.775 2.256 -7.136 1.00 97.88 99 PHE A C 1
ATOM 792 O O . PHE A 1 99 ? -6.587 2.344 -8.346 1.00 97.88 99 PHE A O 1
ATOM 799 N N . PHE A 1 100 ? -5.773 2.327 -6.255 1.00 98.31 100 PHE A N 1
ATOM 800 C CA . PHE A 1 100 ? -4.385 2.539 -6.669 1.00 98.31 100 PHE A CA 1
ATOM 801 C C . PHE A 1 100 ? -3.852 1.389 -7.525 1.00 98.31 100 PHE A C 1
ATOM 803 O O . PHE A 1 100 ? -3.184 1.640 -8.521 1.00 98.31 100 PHE A O 1
ATOM 810 N N . SER A 1 101 ? -4.203 0.148 -7.194 1.00 98.19 101 SER A N 1
ATOM 811 C CA . SER A 1 101 ? -3.909 -1.029 -8.013 1.00 98.19 101 SER A CA 1
ATOM 812 C C . SER A 1 101 ? -4.446 -0.875 -9.441 1.00 98.19 101 SER A C 1
ATOM 814 O O . SER A 1 101 ? -3.705 -1.019 -10.413 1.00 98.19 101 SER A O 1
ATOM 816 N N . LEU A 1 102 ? -5.731 -0.543 -9.586 1.00 97.88 102 LEU A N 1
ATOM 817 C CA . LEU A 1 102 ? -6.359 -0.372 -10.898 1.00 97.88 102 LEU A CA 1
ATOM 818 C C . LEU A 1 102 ? -5.832 0.862 -11.640 1.00 97.88 102 LEU A C 1
ATOM 820 O O . LEU A 1 102 ? -5.653 0.812 -12.853 1.00 97.88 102 LEU A O 1
ATOM 824 N N . ALA A 1 103 ? -5.543 1.954 -10.932 1.00 97.94 103 ALA A N 1
ATOM 825 C CA . ALA A 1 103 ? -4.932 3.138 -11.523 1.00 97.94 103 ALA A CA 1
ATOM 826 C C . ALA A 1 103 ? -3.546 2.811 -12.095 1.00 97.94 103 ALA A C 1
ATOM 828 O O . ALA A 1 103 ? -3.271 3.146 -13.245 1.00 97.94 103 ALA A O 1
ATOM 829 N N . THR A 1 104 ? -2.707 2.099 -11.339 1.00 98.19 104 THR A N 1
ATOM 830 C CA . THR A 1 104 ? -1.400 1.628 -11.812 1.00 98.19 104 THR A CA 1
ATOM 831 C C . THR A 1 104 ? -1.536 0.701 -13.018 1.00 98.19 104 THR A C 1
ATOM 833 O O . THR A 1 104 ? -0.771 0.850 -13.966 1.00 98.19 104 THR A O 1
ATOM 836 N N . LEU A 1 105 ? -2.539 -0.186 -13.039 1.00 97.50 105 LEU A N 1
ATOM 837 C CA . LEU A 1 105 ? -2.828 -1.032 -14.202 1.00 97.50 105 LEU A CA 1
ATOM 838 C C . LEU A 1 105 ? -3.137 -0.197 -15.453 1.00 97.50 105 LEU A C 1
ATOM 840 O O . LEU A 1 105 ? -2.561 -0.428 -16.513 1.00 97.50 105 LEU A O 1
ATOM 844 N N . LEU A 1 106 ? -4.025 0.793 -15.328 1.00 97.88 106 LEU A N 1
ATOM 845 C CA . LEU A 1 106 ? -4.414 1.664 -16.439 1.00 97.88 106 LEU A CA 1
ATOM 846 C C . LEU A 1 106 ? -3.236 2.503 -16.944 1.00 97.88 106 LEU A C 1
ATOM 848 O O . LEU A 1 106 ? -3.026 2.586 -18.149 1.00 97.88 106 LEU A O 1
ATOM 852 N N . ILE A 1 107 ? -2.438 3.070 -16.036 1.00 98.19 107 ILE A N 1
ATOM 853 C CA . ILE A 1 107 ? -1.203 3.796 -16.377 1.00 98.19 107 ILE A CA 1
ATOM 854 C C . ILE A 1 107 ? -0.207 2.857 -17.073 1.00 98.19 107 ILE A C 1
ATOM 856 O O . ILE A 1 107 ? 0.456 3.255 -18.030 1.00 98.19 107 ILE A O 1
ATOM 860 N N . GLY A 1 108 ? -0.127 1.607 -16.615 1.00 97.38 108 GLY A N 1
ATOM 861 C CA . GLY A 1 108 ? 0.709 0.567 -17.199 1.00 97.38 108 GLY A CA 1
ATOM 862 C C . GLY A 1 108 ? 0.326 0.213 -18.631 1.00 97.38 108 GLY A C 1
ATOM 863 O O . GLY A 1 108 ? 1.212 0.048 -19.459 1.00 97.38 108 GLY A O 1
ATOM 864 N N . PHE A 1 109 ? -0.967 0.167 -18.955 1.00 97.00 109 PHE A N 1
ATOM 865 C CA . PHE A 1 109 ? -1.430 -0.019 -20.337 1.00 97.00 109 PHE A CA 1
ATOM 866 C C . PHE A 1 109 ? -1.173 1.185 -21.248 1.00 97.00 109 PHE A C 1
ATOM 868 O O . PHE A 1 109 ? -1.268 1.056 -22.465 1.00 97.00 109 PHE A O 1
ATOM 875 N N . MET A 1 110 ? -0.884 2.353 -20.675 1.00 97.50 110 MET A N 1
ATOM 876 C CA . MET A 1 110 ? -0.537 3.563 -21.421 1.00 97.50 110 MET A CA 1
ATOM 877 C C . MET A 1 110 ? 0.980 3.738 -21.583 1.00 97.50 110 MET A C 1
ATOM 879 O O . MET A 1 110 ? 1.399 4.768 -22.102 1.00 97.50 110 MET A O 1
ATOM 883 N N . ASP A 1 111 ? 1.793 2.779 -21.125 1.00 97.00 111 ASP A N 1
ATOM 884 C CA . ASP A 1 111 ? 3.261 2.848 -21.114 1.00 97.00 111 ASP A CA 1
ATOM 885 C C . ASP A 1 111 ? 3.811 4.083 -20.368 1.00 97.00 111 ASP A C 1
ATOM 887 O O . ASP A 1 111 ? 4.799 4.710 -20.756 1.00 97.00 111 ASP A O 1
ATOM 891 N N . MET A 1 112 ? 3.146 4.456 -19.266 1.00 96.69 112 MET A N 1
ATOM 892 C CA . MET A 1 112 ? 3.443 5.661 -18.481 1.00 96.69 112 MET A CA 1
ATOM 893 C C . MET A 1 112 ? 3.944 5.376 -17.053 1.00 96.69 112 MET A C 1
ATOM 895 O O . MET A 1 112 ? 3.898 6.260 -16.188 1.00 96.69 112 MET A O 1
ATOM 899 N N . LEU A 1 113 ? 4.442 4.168 -16.770 1.00 96.31 113 LEU A N 1
ATOM 900 C CA . LEU A 1 113 ? 4.986 3.801 -15.457 1.00 96.31 113 LEU A CA 1
ATOM 901 C C . LEU A 1 113 ? 6.262 4.601 -15.162 1.00 96.31 113 LEU A C 1
ATOM 903 O O . LEU A 1 113 ? 7.364 4.281 -15.613 1.00 96.31 113 LEU A O 1
ATOM 907 N N . SER A 1 114 ? 6.102 5.682 -14.400 1.00 94.69 114 SER A N 1
ATOM 908 C CA . SER A 1 114 ? 7.188 6.595 -14.052 1.00 94.69 114 SER A CA 1
ATOM 909 C C . SER A 1 114 ? 6.910 7.357 -12.757 1.00 94.69 114 SER A C 1
ATOM 911 O O . SER A 1 114 ? 5.760 7.581 -12.367 1.00 94.69 114 SER A O 1
ATOM 913 N N . LEU A 1 115 ? 7.982 7.829 -12.115 1.00 94.62 115 LEU A N 1
ATOM 914 C CA . LEU A 1 115 ? 7.911 8.697 -10.932 1.00 94.62 115 LEU A CA 1
ATOM 915 C C . LEU A 1 115 ? 7.063 9.954 -11.180 1.00 94.62 115 LEU A C 1
ATOM 917 O O . LEU A 1 115 ? 6.316 10.383 -10.301 1.00 94.62 115 LEU A O 1
ATOM 921 N N . PHE A 1 116 ? 7.147 10.524 -12.386 1.00 94.94 116 PHE A N 1
ATOM 922 C CA . PHE A 1 116 ? 6.432 11.746 -12.763 1.00 94.94 116 PHE A CA 1
ATOM 923 C C . PHE A 1 116 ? 4.915 11.575 -12.808 1.00 94.94 116 PHE A C 1
ATOM 925 O O . PHE A 1 116 ? 4.203 12.567 -12.699 1.00 94.94 116 PHE A O 1
ATOM 932 N N . VAL A 1 117 ? 4.418 10.345 -12.942 1.00 96.44 117 VAL A N 1
ATOM 933 C CA . VAL A 1 117 ? 2.982 10.050 -12.912 1.00 96.44 117 VAL A CA 1
ATOM 934 C C . VAL A 1 117 ? 2.529 9.709 -11.495 1.00 96.44 117 VAL A C 1
ATOM 936 O O . VAL A 1 117 ? 1.510 10.224 -11.028 1.00 96.44 117 VAL A O 1
ATOM 939 N N . PHE A 1 118 ? 3.301 8.896 -10.770 1.00 95.94 118 PHE A N 1
ATOM 940 C CA . PHE A 1 118 ? 2.886 8.419 -9.451 1.00 95.94 118 PHE A CA 1
ATOM 941 C C . PHE A 1 118 ? 2.961 9.477 -8.346 1.00 95.94 118 PHE A C 1
ATOM 943 O O . PHE A 1 118 ? 2.091 9.485 -7.471 1.00 95.94 118 PHE A O 1
ATOM 950 N N . TYR A 1 119 ? 3.918 10.411 -8.395 1.00 94.62 119 TYR A N 1
ATOM 951 C CA . TYR A 1 119 ? 3.951 11.517 -7.431 1.00 94.62 119 TYR A CA 1
ATOM 952 C C . TYR A 1 119 ? 2.693 12.398 -7.516 1.00 94.62 119 TYR A C 1
ATOM 954 O O . TYR A 1 119 ? 2.013 12.539 -6.496 1.00 94.62 119 TYR A O 1
ATOM 962 N N . PRO A 1 120 ? 2.312 12.946 -8.690 1.00 96.38 120 PRO A N 1
ATOM 963 C CA . PRO A 1 120 ? 1.054 13.671 -8.828 1.00 96.38 120 PRO A CA 1
ATOM 964 C C . PRO A 1 120 ? -0.163 12.826 -8.473 1.00 96.38 120 PRO A C 1
ATOM 966 O O . PRO A 1 120 ? -1.048 13.337 -7.798 1.00 96.38 120 PRO A O 1
ATOM 969 N N . LEU A 1 121 ? -0.214 11.545 -8.859 1.00 96.69 121 LEU A N 1
ATOM 970 C CA . LEU A 1 121 ? -1.340 10.671 -8.517 1.00 96.69 121 LEU A CA 1
ATOM 971 C C . LEU A 1 121 ? -1.571 10.621 -7.001 1.00 96.69 121 LEU A C 1
ATOM 973 O O . LEU A 1 121 ? -2.700 10.814 -6.543 1.00 96.69 121 LEU A O 1
ATOM 977 N N . ILE A 1 122 ? -0.513 10.401 -6.217 1.00 95.94 122 ILE A N 1
ATOM 978 C CA . ILE A 1 122 ? -0.608 10.329 -4.755 1.00 95.94 122 ILE A CA 1
ATOM 979 C C . ILE A 1 122 ? -0.901 11.699 -4.152 1.00 95.94 122 ILE A C 1
ATOM 981 O O . ILE A 1 122 ? -1.791 11.806 -3.311 1.00 95.94 122 ILE A O 1
ATOM 985 N N . ILE A 1 123 ? -0.198 12.747 -4.584 1.00 95.44 123 ILE A N 1
ATOM 986 C CA . ILE A 1 123 ? -0.393 14.104 -4.057 1.00 95.44 123 ILE A CA 1
ATOM 987 C C . ILE A 1 123 ? -1.825 14.574 -4.325 1.00 95.44 123 ILE A C 1
ATOM 989 O O . ILE A 1 123 ? -2.508 15.023 -3.406 1.00 95.44 123 ILE A O 1
ATOM 993 N N . CYS A 1 124 ? -2.314 14.423 -5.556 1.00 96.75 124 CYS A N 1
ATOM 994 C CA . CYS A 1 124 ? -3.684 14.769 -5.917 1.00 96.75 124 CYS A CA 1
ATOM 995 C C . CYS A 1 124 ? -4.689 13.926 -5.134 1.00 96.75 124 CYS A C 1
ATOM 997 O O . CYS A 1 124 ? -5.645 14.485 -4.609 1.00 96.75 124 CYS A O 1
ATOM 999 N N . SER A 1 125 ? -4.461 12.618 -4.982 1.00 96.75 125 SER A N 1
ATOM 1000 C CA . SER A 1 125 ? -5.343 11.760 -4.180 1.00 96.75 125 SER A CA 1
ATOM 1001 C C . SER A 1 125 ? -5.418 12.239 -2.730 1.00 96.75 125 SER A C 1
ATOM 1003 O O . SER A 1 125 ? -6.517 12.454 -2.223 1.00 96.75 125 SER A O 1
ATOM 1005 N N . PHE A 1 126 ? -4.269 12.505 -2.101 1.00 95.88 126 PHE A N 1
ATOM 1006 C CA . PHE A 1 126 ? -4.180 13.015 -0.733 1.00 95.88 126 PHE A CA 1
ATOM 1007 C C . PHE A 1 126 ? -4.918 14.347 -0.564 1.00 95.88 126 PHE A C 1
ATOM 1009 O O . PHE A 1 126 ? -5.717 14.502 0.362 1.00 95.88 126 PHE A O 1
ATOM 1016 N N . LEU A 1 127 ? -4.677 15.306 -1.465 1.00 96.62 127 LEU A N 1
ATOM 1017 C CA . LEU A 1 127 ? -5.311 16.626 -1.428 1.00 96.62 127 LEU A CA 1
ATOM 1018 C C . LEU A 1 127 ? -6.819 16.529 -1.664 1.00 96.62 127 LEU A C 1
ATOM 1020 O O . LEU A 1 127 ? -7.602 17.119 -0.918 1.00 96.62 127 LEU A O 1
ATOM 1024 N N . CYS A 1 128 ? -7.238 15.751 -2.662 1.00 96.50 128 CYS A N 1
ATOM 1025 C CA . CYS A 1 128 ? -8.645 15.541 -2.961 1.00 96.50 128 CYS A CA 1
ATOM 1026 C C . CYS A 1 128 ? -9.373 14.898 -1.781 1.00 96.50 128 CYS A C 1
ATOM 1028 O O . CYS A 1 128 ? -10.519 15.267 -1.534 1.00 96.50 128 CYS A O 1
ATOM 1030 N N . SER A 1 129 ? -8.749 13.968 -1.054 1.00 95.31 129 SER A N 1
ATOM 1031 C CA . SER A 1 129 ? -9.361 13.269 0.081 1.00 95.31 129 SER A CA 1
ATOM 1032 C C . SER A 1 129 ? -8.975 13.814 1.460 1.00 95.31 129 SER A C 1
ATOM 1034 O O . SER A 1 129 ? -9.112 13.118 2.468 1.00 95.31 129 SER A O 1
ATOM 1036 N N . TYR A 1 130 ? -8.466 15.047 1.534 1.00 95.06 130 TYR A N 1
ATOM 1037 C CA . TYR A 1 130 ? -7.969 15.621 2.787 1.00 95.06 130 TYR A CA 1
ATOM 1038 C C . TYR A 1 130 ? -9.058 15.733 3.868 1.00 95.06 130 TYR A C 1
ATOM 1040 O O . TYR A 1 130 ? -8.793 15.517 5.053 1.00 95.06 130 TYR A O 1
ATOM 1048 N N . ALA A 1 131 ? -10.299 16.036 3.473 1.00 95.62 131 ALA A N 1
ATOM 1049 C CA . ALA A 1 131 ? -11.426 16.137 4.398 1.00 95.62 131 ALA A CA 1
ATOM 1050 C C . ALA A 1 131 ? -11.760 14.781 5.042 1.00 95.62 131 ALA A C 1
ATOM 1052 O O . ALA A 1 131 ? -11.943 14.704 6.259 1.00 95.62 131 ALA A O 1
ATOM 1053 N N . GLU A 1 132 ? -11.781 13.709 4.248 1.00 95.25 132 GLU A N 1
ATOM 1054 C CA . GLU A 1 132 ? -12.003 12.336 4.706 1.00 95.25 132 GLU A CA 1
ATOM 1055 C C . GLU A 1 132 ? -10.859 11.853 5.603 1.00 95.25 132 GLU A C 1
ATOM 1057 O O . GLU A 1 132 ? -11.100 11.271 6.659 1.00 95.25 132 GLU A O 1
ATOM 1062 N N . ILE A 1 133 ? -9.612 12.169 5.243 1.00 93.12 133 ILE A N 1
ATOM 1063 C CA . ILE A 1 133 ? -8.439 11.865 6.073 1.00 93.12 133 ILE A CA 1
ATOM 1064 C C . ILE A 1 133 ? -8.563 12.542 7.443 1.00 93.12 133 ILE A C 1
ATOM 1066 O O . ILE A 1 133 ? -8.374 11.900 8.480 1.00 93.12 133 ILE A O 1
ATOM 1070 N N . LYS A 1 134 ? -8.925 13.830 7.472 1.00 94.25 134 LYS A N 1
ATOM 1071 C CA . LYS A 1 134 ? -9.121 14.573 8.724 1.00 94.25 134 LYS A CA 1
ATOM 1072 C C . LYS A 1 134 ? -10.253 13.979 9.564 1.00 94.25 134 LYS A C 1
ATOM 1074 O O . LYS A 1 134 ? -10.112 13.900 10.787 1.00 94.25 134 LYS A O 1
ATOM 1079 N N . TYR A 1 135 ? -11.340 13.549 8.925 1.00 91.81 135 TYR A N 1
ATOM 1080 C CA . TYR A 1 135 ? -12.429 12.834 9.586 1.00 91.81 135 TYR A CA 1
ATOM 1081 C C . TYR A 1 135 ? -11.925 11.550 10.258 1.00 91.81 135 TYR A C 1
ATOM 1083 O O . TYR A 1 135 ? -12.109 11.403 11.464 1.00 91.81 135 TYR A O 1
ATOM 1091 N N . PHE A 1 136 ? -11.209 10.678 9.541 1.00 89.19 136 PHE A N 1
ATOM 1092 C CA . PHE A 1 136 ? -10.694 9.433 10.122 1.00 89.19 136 PHE A CA 1
ATOM 1093 C C . PHE A 1 136 ? -9.703 9.662 11.252 1.00 89.19 136 PHE A C 1
ATOM 1095 O O . PHE A 1 136 ? -9.802 9.003 12.285 1.00 89.19 136 PHE A O 1
ATOM 1102 N N . LEU A 1 137 ? -8.779 10.612 11.094 1.00 89.19 137 LEU A N 1
ATOM 1103 C CA . LEU A 1 137 ? -7.845 10.957 12.162 1.00 89.19 137 LEU A CA 1
ATOM 1104 C C . LEU A 1 137 ? -8.609 11.418 13.407 1.00 89.19 137 LEU A C 1
ATOM 1106 O O . LEU A 1 137 ? -8.335 10.943 14.507 1.00 89.19 137 LEU A O 1
ATOM 1110 N N . SER A 1 138 ? -9.612 12.285 13.244 1.00 89.94 138 SER A N 1
ATOM 1111 C CA . SER A 1 138 ? -10.451 12.736 14.357 1.00 89.94 138 SER A CA 1
ATOM 1112 C C . SER A 1 138 ? -11.214 11.580 15.014 1.00 89.94 138 SER A C 1
ATOM 1114 O O . SER A 1 138 ? -11.156 11.437 16.237 1.00 89.94 138 SER A O 1
ATOM 1116 N N . SER A 1 139 ? -11.851 10.720 14.218 1.00 87.81 139 SER A N 1
ATOM 1117 C CA . SER A 1 139 ? -12.578 9.536 14.686 1.00 87.81 139 SER A CA 1
ATOM 1118 C C . SER A 1 139 ? -11.667 8.562 15.434 1.00 87.81 139 SER A C 1
ATOM 1120 O O . SER A 1 139 ? -12.040 8.082 16.503 1.00 87.81 139 SER A O 1
ATOM 1122 N N . LEU A 1 140 ? -10.444 8.336 14.946 1.00 84.12 140 LEU A N 1
ATOM 1123 C CA . LEU A 1 140 ? -9.440 7.504 15.606 1.00 84.12 140 LEU A CA 1
ATOM 1124 C C . LEU A 1 140 ? -9.017 8.104 16.953 1.00 84.12 140 LEU A C 1
ATOM 1126 O O . LEU A 1 140 ? -9.032 7.411 17.971 1.00 84.12 140 LEU A O 1
ATOM 1130 N N . PHE A 1 141 ? -8.700 9.401 16.994 1.00 86.88 141 PHE A N 1
ATOM 1131 C CA . PHE A 1 141 ? -8.353 10.086 18.243 1.00 86.88 141 PHE A CA 1
ATOM 1132 C C . PHE A 1 141 ? -9.499 10.047 19.263 1.00 86.88 141 PHE A C 1
ATOM 1134 O O . PHE A 1 141 ? -9.258 9.841 20.456 1.00 86.88 141 PHE A O 1
ATOM 1141 N N . MET A 1 142 ? -10.747 10.224 18.821 1.00 86.00 142 MET A N 1
ATOM 1142 C CA . MET A 1 142 ? -11.921 10.109 19.690 1.00 86.00 142 MET A CA 1
ATOM 1143 C C . MET A 1 142 ? -12.133 8.674 20.180 1.00 86.00 142 MET A C 1
ATOM 1145 O O . MET A 1 142 ? -12.399 8.475 21.368 1.00 86.00 142 MET A O 1
ATOM 1149 N N . ALA A 1 143 ? -11.974 7.680 19.304 1.00 83.44 143 ALA A N 1
ATOM 1150 C CA . ALA A 1 143 ? -12.079 6.268 19.652 1.00 83.44 143 ALA A CA 1
ATOM 1151 C C . ALA A 1 143 ? -11.041 5.889 20.715 1.00 83.44 143 ALA A C 1
ATOM 1153 O O . ALA A 1 143 ? -11.411 5.326 21.745 1.00 83.44 143 ALA A O 1
ATOM 1154 N N . ILE A 1 144 ? -9.775 6.284 20.544 1.00 81.75 144 ILE A N 1
ATOM 1155 C CA . ILE A 1 144 ? -8.706 6.046 21.529 1.00 81.75 144 ILE A CA 1
ATOM 1156 C C . ILE A 1 144 ? -9.061 6.672 22.885 1.00 81.75 144 ILE A C 1
ATOM 1158 O O . ILE A 1 144 ? -8.987 5.993 23.906 1.00 81.75 144 ILE A O 1
ATOM 1162 N N . LYS A 1 145 ? -9.518 7.932 22.911 1.00 84.75 145 LYS A N 1
ATOM 1163 C CA . LYS A 1 145 ? -9.906 8.619 24.159 1.00 84.75 145 LYS A CA 1
ATOM 1164 C C . LYS A 1 145 ? -11.096 7.968 24.868 1.00 84.75 145 LYS A C 1
ATOM 1166 O O . LYS A 1 145 ? -11.153 7.968 26.095 1.00 84.75 145 LYS A O 1
ATOM 1171 N N . LYS A 1 146 ? -12.070 7.458 24.111 1.00 83.31 146 LYS A N 1
ATOM 1172 C CA . LYS A 1 146 ? -13.296 6.847 24.652 1.00 83.31 146 LYS A CA 1
ATOM 1173 C C . LYS A 1 146 ? -13.092 5.386 25.061 1.00 83.31 146 LYS A C 1
ATOM 1175 O O . LYS A 1 146 ? -13.874 4.859 25.856 1.00 83.31 146 LYS A O 1
ATOM 1180 N N . THR A 1 147 ? -12.066 4.730 24.523 1.00 79.31 147 THR A N 1
ATOM 1181 C CA . THR A 1 147 ? -11.801 3.313 24.766 1.00 79.31 147 THR A CA 1
ATOM 1182 C C . THR A 1 147 ? -11.443 3.089 26.229 1.00 79.31 147 THR A C 1
ATOM 1184 O O . THR A 1 147 ? -10.410 3.533 26.724 1.00 79.31 147 THR A O 1
ATOM 1187 N N . ARG A 1 148 ? -12.299 2.345 26.933 1.00 79.19 148 ARG A N 1
ATOM 1188 C CA . ARG A 1 148 ? -11.982 1.828 28.263 1.00 79.19 148 ARG A CA 1
ATOM 1189 C C . ARG A 1 148 ? -11.220 0.525 28.101 1.00 79.19 148 ARG A C 1
ATOM 1191 O O . ARG A 1 148 ? -11.788 -0.500 27.727 1.00 79.19 148 ARG A O 1
ATOM 1198 N N . LEU A 1 149 ? -9.927 0.582 28.379 1.00 77.56 149 LEU A N 1
ATOM 1199 C CA . LEU A 1 149 ? -9.050 -0.571 28.297 1.00 77.56 149 LEU A CA 1
ATOM 1200 C C . LEU A 1 149 ? -9.314 -1.508 29.481 1.00 77.56 149 LEU A C 1
ATOM 1202 O O . LEU A 1 149 ? -9.019 -1.196 30.630 1.00 77.56 149 LEU A O 1
ATOM 1206 N N . THR A 1 150 ? -9.897 -2.671 29.196 1.00 87.62 150 THR A N 1
ATOM 1207 C CA . THR A 1 150 ? -9.905 -3.790 30.147 1.00 87.62 150 THR A CA 1
ATOM 1208 C C . THR A 1 150 ? -8.531 -4.457 30.151 1.00 87.62 150 THR A C 1
ATOM 1210 O O . THR A 1 150 ? -7.843 -4.422 29.135 1.00 87.62 150 THR A O 1
ATOM 1213 N N . THR A 1 151 ? -8.132 -5.123 31.239 1.00 81.50 151 THR A N 1
ATOM 1214 C CA . THR A 1 151 ? -6.837 -5.833 31.310 1.00 81.50 151 THR A CA 1
ATOM 1215 C C . THR A 1 151 ? -6.636 -6.797 30.137 1.00 81.50 151 THR A C 1
ATOM 1217 O O . THR A 1 151 ? -5.570 -6.822 29.535 1.00 81.50 151 THR A O 1
ATOM 1220 N N . LEU A 1 152 ? -7.684 -7.531 29.745 1.00 79.62 152 LEU A N 1
ATOM 1221 C CA . LEU A 1 152 ? -7.649 -8.391 28.558 1.00 79.62 152 LEU A CA 1
ATOM 1222 C C . LEU A 1 152 ? -7.511 -7.585 27.264 1.00 79.62 152 LEU A C 1
ATOM 1224 O O . LEU A 1 152 ? -6.722 -7.959 26.407 1.00 79.62 152 LEU A O 1
ATOM 1228 N N . GLY A 1 153 ? -8.235 -6.472 27.127 1.00 81.75 153 GLY A N 1
ATOM 1229 C CA . GLY A 1 153 ? -8.105 -5.577 25.975 1.00 81.75 153 GLY A CA 1
ATOM 1230 C C . GLY A 1 153 ? -6.691 -5.010 25.815 1.00 81.75 153 GLY A C 1
ATOM 1231 O O . GLY A 1 153 ? -6.210 -4.915 24.692 1.00 81.75 153 GLY A O 1
ATOM 1232 N N . ILE A 1 154 ? -6.003 -4.710 26.922 1.00 81.06 154 ILE A N 1
ATOM 1233 C CA . ILE A 1 154 ? -4.594 -4.283 26.911 1.00 81.06 154 ILE A CA 1
ATOM 1234 C C . ILE A 1 154 ? -3.699 -5.417 26.423 1.00 81.06 154 ILE A C 1
ATOM 1236 O O . ILE A 1 154 ? -2.860 -5.186 25.561 1.00 81.06 154 ILE A O 1
ATOM 1240 N N . ILE A 1 155 ? -3.885 -6.635 26.940 1.00 79.00 155 ILE A N 1
ATOM 1241 C CA . ILE A 1 155 ? -3.074 -7.792 26.538 1.00 79.00 155 ILE A CA 1
ATOM 1242 C C . ILE A 1 155 ? -3.269 -8.080 25.046 1.00 79.00 155 ILE A C 1
ATOM 1244 O O . ILE A 1 155 ? -2.295 -8.134 24.304 1.00 79.00 155 ILE A O 1
ATOM 1248 N N . TYR A 1 156 ? -4.514 -8.196 24.579 1.00 80.31 156 TYR A N 1
ATOM 1249 C CA . TYR A 1 156 ? -4.795 -8.473 23.169 1.00 80.31 156 TYR A CA 1
ATOM 1250 C C . TYR A 1 156 ? -4.361 -7.346 22.239 1.00 80.31 156 TYR A C 1
ATOM 1252 O O . TYR A 1 156 ? -3.716 -7.611 21.227 1.00 80.31 156 TYR A O 1
ATOM 1260 N N . GLY A 1 157 ? -4.694 -6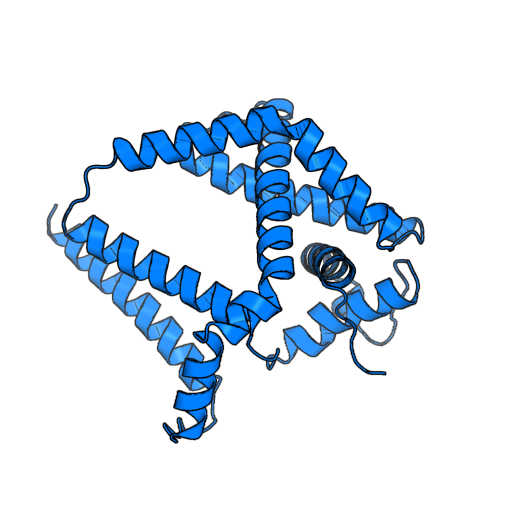.097 22.576 1.00 80.19 157 GLY A N 1
ATOM 1261 C CA . GLY A 1 157 ? -4.286 -4.935 21.792 1.00 80.19 157 GLY A CA 1
ATOM 1262 C C . GLY A 1 157 ? -2.766 -4.800 21.749 1.00 80.19 157 GLY A C 1
ATOM 1263 O O . GLY A 1 157 ? -2.204 -4.565 20.684 1.00 80.19 157 GLY A O 1
ATOM 1264 N N . GLY A 1 158 ? -2.097 -5.048 22.878 1.00 77.12 158 GLY A N 1
ATOM 1265 C CA . GLY A 1 158 ? -0.643 -5.105 22.991 1.00 77.12 158 GLY A CA 1
ATOM 1266 C C . GLY A 1 158 ? -0.040 -6.176 22.086 1.00 77.12 158 GLY A C 1
ATOM 1267 O O . GLY A 1 158 ? 0.788 -5.847 21.242 1.00 77.12 158 GLY A O 1
ATOM 1268 N N . CYS A 1 159 ? -0.502 -7.426 22.179 1.00 80.06 159 CYS A N 1
ATOM 1269 C CA . CYS A 1 159 ? -0.042 -8.522 21.320 1.00 80.06 159 CYS A CA 1
ATOM 1270 C C . CYS A 1 159 ? -0.264 -8.230 19.830 1.00 80.06 159 CYS A C 1
ATOM 1272 O O . CYS A 1 159 ? 0.653 -8.410 19.033 1.00 80.06 159 CYS A O 1
ATOM 1274 N N . LEU A 1 160 ? -1.448 -7.743 19.447 1.00 81.25 160 LEU A N 1
ATOM 1275 C CA . LEU A 1 160 ? -1.754 -7.427 18.052 1.00 81.25 160 LEU A CA 1
ATOM 1276 C C . LEU A 1 160 ? -0.877 -6.280 17.539 1.00 81.25 160 LEU A C 1
ATOM 1278 O O . LEU A 1 160 ? -0.307 -6.377 16.455 1.00 81.25 160 LEU A O 1
ATOM 1282 N N . SER A 1 161 ? -0.720 -5.221 18.337 1.00 76.88 161 SER A N 1
ATOM 1283 C CA . SER A 1 161 ? 0.150 -4.096 17.990 1.00 76.88 161 SER A CA 1
ATOM 1284 C C . SER A 1 161 ? 1.609 -4.531 17.845 1.00 76.88 161 SER A C 1
ATOM 1286 O O . SER A 1 161 ? 2.262 -4.127 16.890 1.00 76.88 161 SER A O 1
ATOM 1288 N N . ALA A 1 162 ? 2.096 -5.426 18.711 1.00 76.19 162 ALA A N 1
ATOM 1289 C CA . ALA A 1 162 ? 3.438 -5.988 18.614 1.00 76.19 162 ALA A CA 1
ATOM 1290 C C . ALA A 1 162 ? 3.627 -6.819 17.336 1.00 76.19 162 ALA A C 1
ATOM 1292 O O . ALA A 1 162 ? 4.650 -6.673 16.672 1.00 76.19 162 ALA A O 1
ATOM 1293 N N . ILE A 1 163 ? 2.643 -7.642 16.953 1.00 82.81 163 ILE A N 1
ATOM 1294 C CA . ILE A 1 163 ? 2.685 -8.423 15.705 1.00 82.81 163 ILE A CA 1
ATOM 1295 C C . ILE A 1 163 ? 2.717 -7.495 14.487 1.00 82.81 163 ILE A C 1
ATOM 1297 O O . ILE A 1 163 ? 3.533 -7.698 13.588 1.00 82.81 163 ILE A O 1
ATOM 1301 N N . ILE A 1 164 ? 1.865 -6.467 14.457 1.00 80.12 164 ILE A N 1
ATOM 1302 C CA . ILE A 1 164 ? 1.815 -5.499 13.352 1.00 80.12 164 ILE A CA 1
ATOM 1303 C C . ILE A 1 164 ? 3.135 -4.727 13.258 1.00 80.12 164 ILE A C 1
ATOM 1305 O O . ILE A 1 164 ? 3.717 -4.648 12.179 1.00 80.12 164 ILE A O 1
ATOM 1309 N N . LEU A 1 165 ? 3.640 -4.206 14.380 1.00 76.38 165 LEU A N 1
ATOM 1310 C CA . LEU A 1 165 ? 4.912 -3.482 14.424 1.00 76.38 165 LEU A CA 1
ATOM 1311 C C . LEU A 1 165 ? 6.073 -4.365 13.970 1.00 76.38 165 LEU A C 1
ATOM 1313 O O . LEU A 1 165 ? 6.867 -3.940 13.135 1.00 76.38 165 LEU A O 1
ATOM 1317 N N . MET A 1 166 ? 6.142 -5.605 14.459 1.00 75.06 166 MET A N 1
ATOM 1318 C CA . MET A 1 166 ? 7.168 -6.554 14.033 1.00 75.06 166 MET A CA 1
ATOM 1319 C C . MET A 1 166 ? 7.059 -6.853 12.533 1.00 75.06 166 MET A C 1
ATOM 1321 O O . MET A 1 166 ? 8.070 -6.858 11.840 1.00 75.06 166 MET A O 1
ATOM 1325 N N . SER A 1 167 ? 5.843 -7.031 12.009 1.00 78.69 167 SER A N 1
ATOM 1326 C CA . SER A 1 167 ? 5.616 -7.277 10.578 1.00 78.69 167 SER A CA 1
ATOM 1327 C C . SER A 1 167 ? 6.083 -6.102 9.717 1.00 78.69 167 SER A C 1
ATOM 1329 O O . SER A 1 167 ? 6.743 -6.318 8.707 1.00 78.69 167 SER A O 1
ATOM 1331 N N . ILE A 1 168 ? 5.803 -4.863 10.134 1.00 77.50 168 ILE A N 1
ATOM 1332 C CA . ILE A 1 168 ? 6.251 -3.648 9.434 1.00 77.50 168 ILE A CA 1
ATOM 1333 C C . ILE A 1 168 ? 7.781 -3.544 9.453 1.00 77.50 168 ILE A C 1
ATOM 1335 O O . ILE A 1 168 ? 8.390 -3.275 8.421 1.00 77.50 168 ILE A O 1
ATOM 1339 N N . ILE A 1 169 ? 8.414 -3.783 10.603 1.00 70.56 169 ILE A N 1
ATOM 1340 C CA . ILE A 1 169 ? 9.877 -3.710 10.736 1.00 70.56 169 ILE A CA 1
ATOM 1341 C C . ILE A 1 169 ? 10.553 -4.754 9.842 1.00 70.56 169 ILE A C 1
ATOM 1343 O O . ILE A 1 169 ? 11.481 -4.423 9.101 1.00 70.56 169 ILE A O 1
ATOM 1347 N N . LEU A 1 170 ? 10.059 -5.994 9.867 1.00 72.38 170 LEU A N 1
ATOM 1348 C CA . LEU A 1 170 ? 10.571 -7.071 9.022 1.00 72.38 170 LEU A CA 1
ATOM 1349 C C . LEU A 1 170 ? 10.336 -6.794 7.532 1.00 72.38 170 LEU A C 1
ATOM 1351 O O . LEU A 1 170 ? 11.216 -7.091 6.733 1.00 72.38 170 LEU A O 1
ATOM 1355 N N . ALA A 1 171 ? 9.204 -6.194 7.158 1.00 75.69 171 ALA A N 1
ATOM 1356 C CA . ALA A 1 171 ? 8.908 -5.857 5.766 1.00 75.69 171 ALA A CA 1
ATOM 1357 C C . ALA A 1 171 ? 9.813 -4.748 5.202 1.00 75.69 171 ALA A C 1
ATOM 1359 O O . ALA A 1 171 ? 10.093 -4.744 4.009 1.00 75.69 171 ALA A O 1
ATOM 1360 N N . ILE A 1 172 ? 10.267 -3.809 6.038 1.00 71.81 172 ILE A N 1
ATOM 1361 C CA . ILE A 1 172 ? 11.116 -2.688 5.599 1.00 71.81 172 ILE A CA 1
ATOM 1362 C C . ILE A 1 172 ? 12.592 -3.091 5.549 1.00 71.81 172 ILE A C 1
ATOM 1364 O O . ILE A 1 172 ? 13.326 -2.633 4.679 1.00 71.81 172 ILE A O 1
ATOM 1368 N N . GLY A 1 173 ? 13.045 -3.903 6.506 1.00 63.66 173 GLY A N 1
ATOM 1369 C CA . GLY A 1 173 ? 14.468 -4.207 6.664 1.00 63.66 173 GLY A CA 1
ATOM 1370 C C . GLY A 1 173 ? 14.893 -5.594 6.213 1.00 63.66 173 GLY A C 1
ATOM 1371 O O . GLY A 1 173 ? 16.072 -5.803 5.934 1.00 63.66 173 GLY A O 1
ATOM 1372 N N . GLY A 1 174 ? 13.967 -6.547 6.180 1.00 65.00 174 GLY A N 1
ATOM 1373 C CA . GLY A 1 174 ? 14.281 -7.932 5.879 1.00 65.00 174 GLY A CA 1
ATOM 1374 C C . GLY A 1 174 ? 14.517 -8.142 4.383 1.00 65.00 174 GLY A C 1
ATOM 1375 O O . GLY A 1 174 ? 13.731 -7.648 3.573 1.00 65.00 174 GLY A O 1
ATOM 1376 N N . PRO A 1 175 ? 15.551 -8.905 3.984 1.00 63.50 175 PRO A N 1
ATOM 1377 C CA . PRO A 1 175 ? 15.653 -9.355 2.604 1.00 63.50 175 PRO A CA 1
ATOM 1378 C C . PRO A 1 175 ? 14.417 -10.189 2.244 1.00 63.50 175 PRO A C 1
ATOM 1380 O O . PRO A 1 175 ? 13.960 -11.020 3.035 1.00 63.50 175 PRO A O 1
ATOM 1383 N N . THR A 1 176 ? 13.884 -10.000 1.037 1.00 68.31 176 THR A N 1
ATOM 1384 C CA . THR A 1 176 ? 12.852 -10.886 0.498 1.00 68.31 176 THR A CA 1
ATOM 1385 C C . THR A 1 176 ? 13.477 -12.247 0.208 1.00 68.31 176 THR A C 1
ATOM 1387 O O . THR A 1 176 ? 14.233 -12.428 -0.738 1.00 68.31 176 THR A O 1
ATOM 1390 N N . ILE A 1 177 ? 13.196 -13.215 1.077 1.00 67.25 177 ILE A N 1
ATOM 1391 C CA . ILE A 1 177 ? 13.765 -14.573 1.009 1.00 67.25 177 ILE A CA 1
ATOM 1392 C C . ILE A 1 177 ? 12.786 -15.612 0.460 1.00 67.25 177 ILE A C 1
ATOM 1394 O O . ILE A 1 177 ? 13.167 -16.757 0.222 1.00 67.25 177 ILE A O 1
ATOM 1398 N N . LEU A 1 178 ? 11.517 -15.239 0.290 1.00 73.94 178 LEU A N 1
ATOM 1399 C CA . LEU A 1 178 ? 10.485 -16.161 -0.162 1.00 73.94 178 LEU A CA 1
ATOM 1400 C C . LEU A 1 178 ? 10.470 -16.241 -1.691 1.00 73.94 178 LEU A C 1
ATOM 1402 O O . LEU A 1 178 ? 10.559 -15.233 -2.393 1.00 73.94 178 LEU A O 1
ATOM 1406 N N . PHE A 1 179 ? 10.378 -17.473 -2.194 1.00 76.12 179 PHE A N 1
ATOM 1407 C CA . PHE A 1 179 ? 10.455 -17.782 -3.621 1.00 76.12 179 PHE A CA 1
ATOM 1408 C C . PHE A 1 179 ? 9.374 -17.060 -4.432 1.00 76.12 179 PHE A C 1
ATOM 1410 O O . PHE A 1 179 ? 9.672 -16.484 -5.470 1.00 76.12 179 PHE A O 1
ATOM 1417 N N . ASP A 1 180 ? 8.137 -17.047 -3.941 1.00 75.44 180 ASP A N 1
ATOM 1418 C CA . ASP A 1 180 ? 7.008 -16.345 -4.559 1.00 75.44 180 ASP A CA 1
ATOM 1419 C C . ASP A 1 180 ? 7.252 -14.835 -4.700 1.00 75.44 180 ASP A C 1
ATOM 1421 O O . ASP A 1 180 ? 7.077 -14.258 -5.777 1.00 75.44 180 ASP A O 1
ATOM 1425 N N . SER A 1 181 ? 7.736 -14.214 -3.625 1.00 79.50 181 SER A N 1
ATOM 1426 C CA . SER A 1 181 ? 8.080 -12.796 -3.584 1.00 79.50 181 SER A CA 1
ATOM 1427 C C . SER A 1 181 ? 9.109 -12.443 -4.656 1.00 79.50 181 SER A C 1
ATOM 1429 O O . SER A 1 181 ? 8.944 -11.466 -5.382 1.00 79.50 181 SER A O 1
ATOM 1431 N N . LEU A 1 182 ? 10.155 -13.261 -4.784 1.00 79.81 182 LEU A N 1
ATOM 1432 C CA . LEU A 1 182 ? 11.237 -13.029 -5.739 1.00 79.81 182 LEU A CA 1
ATOM 1433 C C . LEU A 1 182 ? 10.811 -13.300 -7.184 1.00 79.81 182 LEU A C 1
ATOM 1435 O O . LEU A 1 182 ? 11.127 -12.514 -8.073 1.00 79.81 182 LEU A O 1
ATOM 1439 N N . VAL A 1 183 ? 10.100 -14.401 -7.424 1.00 82.25 183 VAL A 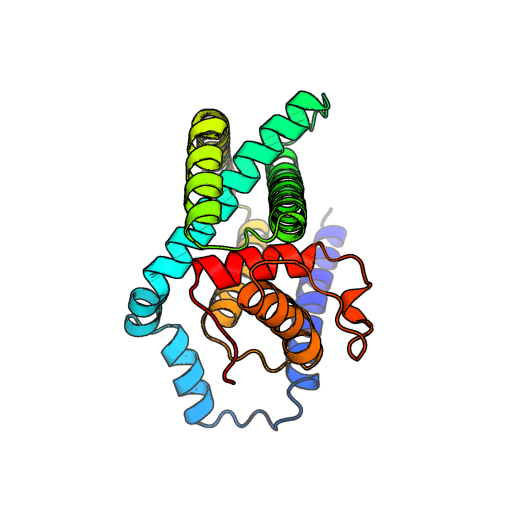N 1
ATOM 1440 C CA . VAL A 1 183 ? 9.836 -14.899 -8.781 1.00 82.25 183 VAL A CA 1
ATOM 1441 C C . VAL A 1 183 ? 8.779 -14.092 -9.512 1.00 82.25 183 VAL A C 1
ATOM 1443 O O . VAL A 1 183 ? 8.878 -13.964 -10.729 1.00 82.25 183 VAL A O 1
ATOM 1446 N N . TYR A 1 184 ? 7.769 -13.566 -8.820 1.00 83.81 184 TYR A N 1
ATOM 1447 C CA . TYR A 1 184 ? 6.702 -12.844 -9.510 1.00 83.81 184 TYR A CA 1
ATOM 1448 C C . TYR A 1 184 ? 6.252 -11.556 -8.823 1.00 83.81 184 TYR A C 1
ATOM 1450 O O . TYR A 1 184 ? 6.024 -10.585 -9.538 1.00 83.81 184 TYR A O 1
ATOM 1458 N N . HIS A 1 185 ? 6.217 -11.462 -7.489 1.00 90.25 185 HIS A N 1
ATOM 1459 C CA . HIS A 1 185 ? 5.809 -10.200 -6.848 1.00 90.25 185 HIS A CA 1
ATOM 1460 C C . HIS A 1 185 ? 6.843 -9.071 -6.974 1.00 90.25 185 HIS A C 1
ATOM 1462 O O . HIS A 1 185 ? 6.468 -7.910 -6.873 1.00 90.25 185 HIS A O 1
ATOM 1468 N N . LEU A 1 186 ? 8.120 -9.381 -7.216 1.00 90.75 186 LEU A N 1
ATOM 1469 C CA . LEU A 1 186 ? 9.155 -8.383 -7.511 1.00 90.75 186 LEU A CA 1
ATOM 1470 C C . LEU A 1 186 ? 9.582 -8.400 -8.980 1.00 90.75 186 LEU A C 1
ATOM 1472 O O . LEU A 1 186 ? 9.727 -7.339 -9.580 1.00 90.75 186 LEU A O 1
ATOM 1476 N N . ALA A 1 187 ? 9.746 -9.584 -9.579 1.00 91.94 187 ALA A N 1
ATOM 1477 C CA . ALA A 1 187 ? 10.231 -9.687 -10.953 1.00 91.94 187 ALA A CA 1
ATOM 1478 C C . ALA A 1 187 ? 9.240 -9.141 -11.992 1.00 91.94 187 ALA A C 1
ATOM 1480 O O . ALA A 1 187 ? 9.661 -8.431 -12.901 1.00 91.94 187 ALA A O 1
ATOM 1481 N N . ILE A 1 188 ? 7.934 -9.425 -11.867 1.00 94.81 188 ILE A N 1
ATOM 1482 C CA . ILE A 1 188 ? 6.936 -8.896 -12.816 1.00 94.81 188 ILE A CA 1
ATOM 1483 C C . ILE A 1 188 ? 6.886 -7.365 -12.737 1.00 94.81 188 ILE A C 1
ATOM 1485 O O . ILE A 1 188 ? 7.035 -6.725 -13.780 1.00 94.81 188 ILE A O 1
ATOM 1489 N N . PRO A 1 189 ? 6.742 -6.752 -11.542 1.00 95.56 189 PRO A N 1
ATOM 1490 C CA . PRO A 1 189 ? 6.810 -5.303 -11.419 1.00 95.56 189 PRO A CA 1
ATOM 1491 C C . PRO A 1 189 ? 8.095 -4.697 -11.969 1.00 95.56 189 PRO A C 1
ATOM 1493 O O . PRO A 1 189 ? 8.019 -3.717 -12.702 1.00 95.56 189 PRO A O 1
ATOM 1496 N N . ASP A 1 190 ? 9.259 -5.284 -11.679 1.00 94.81 190 ASP A N 1
ATOM 1497 C CA . ASP A 1 190 ? 10.544 -4.791 -12.185 1.00 94.81 190 ASP A CA 1
ATOM 1498 C C . ASP A 1 190 ? 10.596 -4.793 -13.7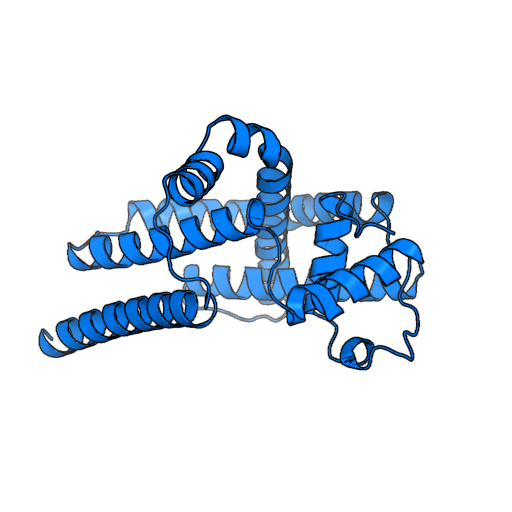22 1.00 94.81 190 ASP A C 1
ATOM 1500 O O . ASP A 1 190 ? 10.994 -3.796 -14.328 1.00 94.81 190 ASP A O 1
ATOM 1504 N N . ILE A 1 191 ? 10.113 -5.865 -14.363 1.00 95.00 191 ILE A N 1
ATOM 1505 C CA . ILE A 1 191 ? 10.010 -5.951 -15.826 1.00 95.00 191 ILE A CA 1
ATOM 1506 C C . ILE A 1 191 ? 9.083 -4.856 -16.367 1.00 95.00 191 ILE A C 1
ATOM 1508 O O . ILE A 1 191 ? 9.450 -4.177 -17.327 1.00 95.00 191 ILE A O 1
ATOM 1512 N N . TYR A 1 192 ? 7.914 -4.638 -15.762 1.00 96.44 192 TYR A N 1
ATOM 1513 C CA . TYR A 1 192 ? 6.992 -3.586 -16.208 1.00 96.44 192 TYR A CA 1
ATOM 1514 C C . TYR A 1 192 ? 7.585 -2.186 -16.040 1.00 96.44 192 TYR A C 1
ATOM 1516 O O . TYR A 1 192 ? 7.501 -1.363 -16.950 1.00 96.44 192 TYR A O 1
ATOM 1524 N N . ILE A 1 193 ? 8.255 -1.922 -14.917 1.00 96.12 193 ILE A N 1
ATOM 1525 C CA . ILE A 1 193 ? 8.917 -0.640 -14.661 1.00 96.12 193 ILE A CA 1
ATOM 1526 C C . ILE A 1 193 ? 10.017 -0.381 -15.699 1.00 96.12 193 ILE A C 1
ATOM 1528 O O . ILE A 1 193 ? 10.074 0.712 -16.260 1.00 96.12 193 ILE A O 1
ATOM 1532 N N . LYS A 1 194 ? 10.851 -1.386 -16.001 1.00 94.75 194 LYS A N 1
ATOM 1533 C CA . LYS A 1 194 ? 11.924 -1.290 -17.009 1.00 94.75 194 LYS A CA 1
ATOM 1534 C C . LYS A 1 194 ? 11.398 -1.030 -18.424 1.00 94.75 194 LYS A C 1
ATOM 1536 O O . LYS A 1 194 ? 12.089 -0.396 -19.214 1.00 94.75 194 LYS A O 1
ATOM 1541 N N . ASN A 1 195 ? 10.192 -1.499 -18.736 1.00 96.00 195 ASN A N 1
ATOM 1542 C CA . ASN A 1 195 ? 9.534 -1.258 -20.023 1.00 96.00 195 ASN A CA 1
ATOM 1543 C C . ASN A 1 195 ? 8.628 -0.016 -20.016 1.00 96.00 195 ASN A C 1
ATOM 1545 O O . ASN A 1 195 ? 7.987 0.262 -21.023 1.00 96.00 195 ASN A O 1
ATOM 1549 N N . HIS A 1 196 ? 8.553 0.719 -18.900 1.00 96.31 196 HIS A N 1
ATOM 1550 C CA . HIS A 1 196 ? 7.597 1.807 -18.664 1.00 96.31 196 HIS A CA 1
ATOM 1551 C C . HIS A 1 196 ? 6.116 1.413 -18.796 1.00 96.31 196 HIS A C 1
ATOM 1553 O O . HIS A 1 196 ? 5.249 2.275 -18.696 1.00 96.31 196 HIS A O 1
ATOM 1559 N N . GLY A 1 197 ? 5.791 0.129 -18.928 1.00 96.44 197 GLY A N 1
ATOM 1560 C CA . GLY A 1 197 ? 4.450 -0.335 -19.252 1.00 96.44 197 GLY A CA 1
ATOM 1561 C C . GLY A 1 197 ? 4.266 -1.833 -19.065 1.00 96.44 197 GLY A C 1
ATOM 1562 O O . GLY A 1 197 ? 5.208 -2.576 -18.776 1.00 96.44 197 GLY A O 1
ATOM 1563 N N . ILE A 1 198 ? 3.020 -2.278 -19.202 1.00 96.31 198 ILE A N 1
ATOM 1564 C CA . ILE A 1 198 ? 2.665 -3.695 -19.092 1.00 96.31 198 ILE A CA 1
ATOM 1565 C C . ILE A 1 198 ? 3.053 -4.394 -20.392 1.00 96.31 198 ILE A C 1
ATOM 1567 O O . ILE A 1 198 ? 2.510 -4.109 -21.456 1.00 96.31 198 ILE A O 1
ATOM 1571 N N . VAL A 1 199 ? 3.957 -5.364 -20.287 1.00 96.06 199 VAL A N 1
ATOM 1572 C CA . VAL A 1 199 ? 4.436 -6.158 -21.424 1.00 96.06 199 VAL A CA 1
ATOM 1573 C C . VAL A 1 199 ? 4.081 -7.628 -21.256 1.00 96.06 199 VAL A C 1
ATOM 1575 O O . VAL A 1 199 ? 3.936 -8.129 -20.145 1.00 96.06 199 VAL A O 1
ATOM 1578 N N . ASN A 1 200 ? 3.963 -8.356 -22.365 1.00 94.75 200 ASN A N 1
ATOM 1579 C CA . ASN A 1 200 ? 3.807 -9.805 -22.299 1.00 94.75 200 ASN A CA 1
ATOM 1580 C C . ASN A 1 200 ? 5.115 -10.452 -21.809 1.00 94.75 200 ASN A C 1
ATOM 1582 O O . ASN A 1 200 ? 6.186 -10.152 -22.338 1.00 94.75 200 ASN A O 1
ATOM 1586 N N . ILE A 1 201 ? 5.020 -11.373 -20.845 1.00 95.12 201 ILE A N 1
ATOM 1587 C CA . ILE A 1 201 ? 6.153 -12.124 -20.287 1.00 95.12 201 ILE A CA 1
ATOM 1588 C C . ILE A 1 201 ? 5.913 -13.625 -20.541 1.00 95.12 201 ILE A C 1
ATOM 1590 O O . ILE A 1 201 ? 5.408 -14.333 -19.668 1.00 95.12 201 ILE A O 1
ATOM 1594 N N . PRO A 1 202 ? 6.268 -14.155 -21.730 1.00 91.31 202 PRO A N 1
ATOM 1595 C CA . PRO A 1 202 ? 5.839 -15.493 -22.156 1.00 91.31 202 PRO A CA 1
ATOM 1596 C C . PRO A 1 202 ? 6.360 -16.637 -21.281 1.00 91.31 202 PRO A C 1
ATOM 1598 O O . PRO A 1 202 ? 5.752 -17.699 -21.209 1.00 91.31 202 PRO A O 1
ATOM 1601 N N . HIS A 1 203 ? 7.505 -16.432 -20.630 1.00 90.25 203 HIS A N 1
ATOM 1602 C CA . HIS A 1 203 ? 8.173 -17.435 -19.802 1.00 90.25 203 HIS A CA 1
ATOM 1603 C C . HIS A 1 203 ? 7.710 -17.417 -18.337 1.00 90.25 203 HIS A C 1
ATOM 1605 O O . HIS A 1 203 ? 8.131 -18.276 -17.564 1.00 90.25 203 HIS A O 1
ATOM 1611 N N . LEU A 1 204 ? 6.847 -16.471 -17.945 1.00 90.50 204 LEU A N 1
ATOM 1612 C CA . LEU A 1 204 ? 6.381 -16.320 -16.570 1.00 90.50 204 LEU A CA 1
ATOM 1613 C C . LEU A 1 204 ? 4.853 -16.358 -16.518 1.00 90.50 204 LEU A C 1
ATOM 1615 O O . LEU A 1 204 ? 4.179 -15.339 -16.628 1.00 90.50 204 LEU A O 1
ATOM 1619 N N . VAL A 1 205 ? 4.297 -17.557 -16.316 1.00 91.00 205 VAL A N 1
ATOM 1620 C CA . VAL A 1 205 ? 2.839 -17.781 -16.331 1.00 91.00 205 VAL A CA 1
ATOM 1621 C C . VAL A 1 205 ? 2.085 -16.885 -15.341 1.00 91.00 205 VAL A C 1
ATOM 1623 O O . VAL A 1 205 ? 0.981 -16.439 -15.645 1.00 91.00 205 VAL A O 1
ATOM 1626 N N . PHE A 1 206 ? 2.715 -16.555 -14.207 1.00 89.75 206 PHE A N 1
ATOM 1627 C CA . PHE A 1 206 ? 2.162 -15.691 -13.161 1.00 89.75 206 PHE A CA 1
ATOM 1628 C C . PHE A 1 206 ? 1.841 -14.271 -13.652 1.00 89.75 206 PHE A C 1
ATOM 1630 O O . PHE A 1 206 ? 0.962 -13.631 -13.088 1.00 89.75 206 PHE A O 1
ATOM 1637 N N . ALA A 1 207 ? 2.460 -13.802 -14.743 1.00 90.62 207 ALA A N 1
ATOM 1638 C CA . ALA A 1 207 ? 2.127 -12.519 -15.369 1.00 90.62 207 ALA A CA 1
ATOM 1639 C C . ALA A 1 207 ? 0.714 -12.475 -15.979 1.00 90.62 207 ALA A C 1
ATOM 1641 O O . ALA A 1 207 ? 0.219 -11.400 -16.300 1.00 90.62 207 ALA A O 1
ATOM 1642 N N . ASN A 1 208 ? 0.051 -13.629 -16.103 1.00 90.69 208 ASN A N 1
ATOM 1643 C CA . ASN A 1 208 ? -1.316 -13.743 -16.610 1.00 90.69 208 ASN A CA 1
ATOM 1644 C C . ASN A 1 208 ? -2.357 -13.940 -15.493 1.00 90.69 208 ASN A C 1
ATOM 1646 O O . ASN A 1 208 ? -3.537 -14.150 -15.779 1.00 90.69 208 ASN A O 1
ATOM 1650 N N . TYR A 1 209 ? -1.940 -13.929 -14.224 1.00 90.62 209 TYR A N 1
ATOM 1651 C CA . TYR A 1 209 ? -2.845 -14.004 -13.075 1.00 90.62 209 TYR A CA 1
ATOM 1652 C C . TYR A 1 209 ? -3.394 -12.617 -12.715 1.00 90.62 209 TYR A C 1
ATOM 1654 O O . TYR A 1 209 ? -2.916 -11.618 -13.248 1.00 90.62 209 TYR A O 1
ATOM 1662 N N . PRO A 1 210 ? -4.417 -12.516 -11.841 1.00 91.12 210 PRO A N 1
ATOM 1663 C CA . PRO A 1 210 ? -4.918 -11.221 -11.393 1.00 91.12 210 PRO A CA 1
ATOM 1664 C C . PRO A 1 210 ? -3.797 -10.352 -10.804 1.00 91.12 210 PRO A C 1
ATOM 1666 O O . PRO A 1 210 ? -3.267 -10.662 -9.745 1.00 91.12 210 PRO A O 1
ATOM 1669 N N . LEU A 1 211 ? -3.481 -9.245 -11.481 1.00 92.56 211 LEU A N 1
ATOM 1670 C CA . LEU A 1 211 ? -2.292 -8.420 -11.225 1.00 92.56 211 LEU A CA 1
ATOM 1671 C C . LEU A 1 211 ? -2.454 -7.397 -10.088 1.00 92.56 211 LEU A C 1
ATOM 1673 O O . LEU A 1 211 ? -1.658 -6.469 -9.984 1.00 92.56 211 LEU A O 1
ATOM 1677 N N . ASN A 1 212 ? -3.500 -7.490 -9.261 1.00 94.19 212 ASN A N 1
ATOM 1678 C CA . ASN A 1 212 ? -3.810 -6.415 -8.310 1.00 94.19 212 ASN A CA 1
ATOM 1679 C C . ASN A 1 212 ? -2.658 -6.161 -7.327 1.00 94.19 212 ASN A C 1
ATOM 1681 O O . ASN A 1 212 ? -2.280 -5.022 -7.050 1.00 94.19 212 ASN A O 1
ATOM 1685 N N . THR A 1 213 ? -2.078 -7.243 -6.816 1.00 93.81 213 THR A N 1
ATOM 1686 C CA . THR A 1 213 ? -0.937 -7.166 -5.908 1.00 93.81 213 THR A CA 1
ATOM 1687 C C . THR A 1 213 ? 0.284 -6.622 -6.645 1.00 93.81 213 THR A C 1
ATOM 1689 O O . THR A 1 213 ? 0.911 -5.676 -6.176 1.00 93.81 213 THR A O 1
ATOM 1692 N N . GLU A 1 214 ? 0.578 -7.139 -7.835 1.00 95.25 214 GLU A N 1
ATOM 1693 C CA . GLU A 1 214 ? 1.711 -6.744 -8.674 1.00 95.25 214 GLU A CA 1
ATOM 1694 C C . GLU A 1 214 ? 1.656 -5.251 -9.021 1.00 95.25 214 GLU A C 1
ATOM 1696 O O . GLU A 1 214 ? 2.680 -4.576 -8.999 1.00 95.25 214 GLU A O 1
ATOM 1701 N N . MET A 1 215 ? 0.470 -4.693 -9.262 1.00 97.50 215 MET A N 1
ATOM 1702 C CA . MET A 1 215 ? 0.298 -3.260 -9.518 1.00 97.50 215 MET A CA 1
ATOM 1703 C C . MET A 1 215 ? 0.569 -2.393 -8.280 1.00 97.50 215 MET A C 1
ATOM 1705 O O . MET A 1 215 ? 1.102 -1.287 -8.404 1.00 97.50 215 MET A O 1
ATOM 1709 N N . LEU A 1 216 ? 0.266 -2.885 -7.076 1.00 96.44 216 LEU A N 1
ATOM 1710 C CA . LEU A 1 216 ? 0.684 -2.221 -5.836 1.00 96.44 216 LEU A CA 1
ATOM 1711 C C . LEU A 1 216 ? 2.198 -2.320 -5.623 1.00 96.44 216 LEU A C 1
ATOM 1713 O O . LEU A 1 216 ? 2.801 -1.356 -5.152 1.00 96.44 216 LEU A O 1
ATOM 1717 N N . PHE A 1 217 ? 2.823 -3.433 -6.016 1.00 94.25 217 PHE A N 1
ATOM 1718 C CA . PHE A 1 217 ? 4.281 -3.555 -6.015 1.00 94.25 217 PHE A CA 1
ATOM 1719 C C . PHE A 1 217 ? 4.936 -2.609 -7.026 1.00 94.25 217 PHE A C 1
ATOM 1721 O O . PHE A 1 217 ? 5.890 -1.937 -6.654 1.00 94.25 217 PHE A O 1
ATOM 1728 N N . VAL A 1 218 ? 4.406 -2.470 -8.249 1.00 96.38 218 VAL A N 1
ATOM 1729 C CA . VAL A 1 218 ? 4.889 -1.482 -9.237 1.00 96.38 218 VAL A CA 1
ATOM 1730 C C . VAL A 1 218 ? 4.879 -0.079 -8.632 1.00 96.38 218 VAL A C 1
ATOM 1732 O O . VAL A 1 218 ? 5.895 0.618 -8.658 1.00 96.38 218 VAL A O 1
ATOM 1735 N N . LEU A 1 219 ? 3.748 0.315 -8.040 1.00 96.25 219 LEU A N 1
ATOM 1736 C CA . LEU A 1 219 ? 3.598 1.607 -7.374 1.00 96.25 219 LEU A CA 1
ATOM 1737 C C . LEU A 1 219 ? 4.645 1.791 -6.264 1.00 96.25 219 LEU A C 1
ATOM 1739 O O . LEU A 1 219 ? 5.347 2.803 -6.235 1.00 96.25 219 LEU A O 1
ATOM 1743 N N . ALA A 1 220 ? 4.759 0.816 -5.359 1.00 92.94 220 ALA A N 1
ATOM 1744 C CA . ALA A 1 220 ? 5.669 0.880 -4.220 1.00 92.94 220 ALA A CA 1
ATOM 1745 C C . ALA A 1 220 ? 7.146 0.892 -4.646 1.00 92.94 220 ALA A C 1
ATOM 1747 O O . ALA A 1 220 ? 7.927 1.670 -4.102 1.00 92.94 220 ALA A O 1
ATOM 1748 N N . MET A 1 221 ? 7.525 0.076 -5.632 1.00 92.88 221 MET A N 1
ATOM 1749 C CA . MET A 1 221 ? 8.892 -0.015 -6.147 1.00 92.88 221 MET A CA 1
ATOM 1750 C C . MET A 1 221 ? 9.315 1.265 -6.859 1.00 92.88 221 MET A C 1
ATOM 1752 O O . MET A 1 221 ? 10.413 1.754 -6.601 1.00 92.88 221 MET A O 1
ATOM 1756 N N . ILE A 1 222 ? 8.437 1.860 -7.677 1.00 94.06 222 ILE A N 1
ATOM 1757 C CA . ILE A 1 222 ? 8.724 3.148 -8.317 1.00 94.06 222 ILE A CA 1
ATOM 1758 C C . ILE A 1 222 ? 8.951 4.225 -7.255 1.00 94.06 222 ILE A C 1
ATOM 1760 O O . ILE A 1 222 ? 9.969 4.907 -7.296 1.00 94.06 222 ILE A O 1
ATOM 1764 N N . LEU A 1 223 ? 8.046 4.367 -6.283 1.00 91.94 223 LEU A N 1
ATOM 1765 C CA . LEU A 1 223 ? 8.150 5.409 -5.253 1.00 91.94 223 LEU A CA 1
ATOM 1766 C C . LEU A 1 223 ? 9.330 5.196 -4.302 1.00 91.94 223 LEU A C 1
ATOM 1768 O O . LEU A 1 223 ? 9.951 6.166 -3.873 1.00 91.94 223 LEU A O 1
ATOM 1772 N N . GLY A 1 224 ? 9.624 3.940 -3.967 1.00 87.12 224 GLY A N 1
ATOM 1773 C CA . GLY A 1 224 ? 10.743 3.555 -3.112 1.00 87.12 224 GLY A CA 1
ATOM 1774 C C . GLY A 1 224 ? 12.096 3.531 -3.827 1.00 87.12 224 GLY A C 1
ATOM 1775 O O . GLY A 1 224 ? 13.112 3.355 -3.162 1.00 87.12 224 GLY A O 1
ATOM 1776 N N . GLY A 1 225 ? 12.126 3.688 -5.155 1.00 83.44 225 GLY A N 1
ATOM 1777 C CA . GLY A 1 225 ? 13.350 3.594 -5.958 1.00 83.44 225 GLY A CA 1
ATOM 1778 C C . GLY A 1 225 ? 13.985 2.199 -5.952 1.00 83.44 225 GLY A C 1
ATOM 1779 O O . GLY A 1 225 ? 15.202 2.079 -6.083 1.00 83.44 225 GLY A O 1
ATOM 1780 N N . ILE A 1 226 ? 13.182 1.150 -5.750 1.00 78.12 226 ILE A N 1
ATOM 1781 C CA . ILE A 1 226 ? 13.655 -0.235 -5.672 1.00 78.12 226 ILE A CA 1
ATOM 1782 C C . ILE A 1 226 ? 13.620 -0.856 -7.070 1.00 78.12 226 ILE A C 1
ATOM 1784 O O . ILE A 1 226 ? 12.569 -0.905 -7.707 1.00 78.12 226 ILE A O 1
ATOM 1788 N N . HIS A 1 227 ? 14.756 -1.403 -7.500 1.00 73.25 227 HIS A N 1
ATOM 1789 C CA . HIS A 1 227 ? 14.897 -2.179 -8.731 1.00 73.25 227 HIS A CA 1
ATOM 1790 C C . HIS A 1 227 ? 15.696 -3.449 -8.451 1.00 73.25 227 HIS A C 1
ATOM 1792 O O . HIS A 1 227 ? 16.601 -3.441 -7.608 1.00 73.25 227 HIS A O 1
ATOM 1798 N N . LEU A 1 228 ? 15.377 -4.535 -9.153 1.00 71.94 228 LEU A N 1
ATOM 1799 C CA . LEU A 1 228 ? 16.174 -5.754 -9.052 1.00 71.94 228 LEU A CA 1
ATOM 1800 C C . LEU A 1 228 ? 17.510 -5.569 -9.796 1.00 71.94 228 LEU A C 1
ATOM 1802 O O . LEU A 1 228 ? 17.528 -4.948 -10.867 1.00 71.94 228 LEU A O 1
ATOM 1806 N N . PRO A 1 229 ? 18.629 -6.092 -9.252 1.00 65.94 229 PRO A N 1
ATOM 1807 C CA . PRO A 1 229 ? 19.906 -6.083 -9.957 1.00 65.94 229 PRO A CA 1
ATOM 1808 C C . PRO A 1 229 ? 19.773 -6.803 -11.307 1.00 65.94 229 PRO A C 1
ATOM 1810 O O . PRO A 1 229 ? 19.030 -7.777 -11.422 1.00 65.94 229 PRO A O 1
ATOM 1813 N N . ASN A 1 23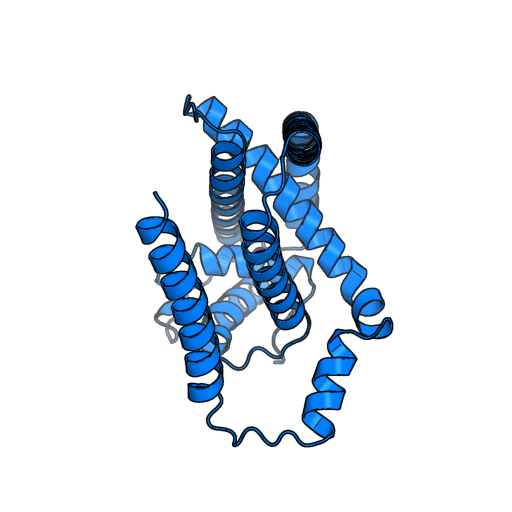0 ? 20.463 -6.269 -12.319 1.00 52.75 230 ASN A N 1
ATOM 1814 C CA . ASN A 1 230 ? 20.477 -6.809 -13.682 1.00 52.75 230 ASN A CA 1
ATOM 1815 C C . ASN A 1 230 ? 21.189 -8.159 -13.772 1.00 52.75 230 ASN A C 1
ATOM 1817 O O . ASN A 1 230 ? 22.200 -8.335 -13.053 1.00 52.75 230 ASN A O 1
#